Protein AF-A0A5J4P836-F1 (afdb_monomer_lite)

Foldseek 3Di:
DPFDWDADPVVRDIGGHDDDDDDDDCDDPNVVVVVVCVVPDPDAAADADAFLVRLLVVVVVVHQEHPEHECVVLQQDDVSLLLLLQLLLDPDLVSNLVSLVVNLVSLLVRLVSNCVSNPPGDYDYAAWFFQSLVSQDPDLVSLVVSCVSNVHDSVSSVVSSVVSDDPDRVPDCGGVNVCVVNVSRVVSNVCSNVVD

Sequence (196 aa):
EGDFISLNGTTGEVYAGKVETKAPELSGDFAELMGLADKYTKLTVRTNADTPHDAEVARRFGAVGIGLCRTEHMFFEGEKIKAMREMILAQDVEGRCKALAKILPYQQADFKGIYRAMDGFPVTVRLLDPPLHEFVPHDEKGQQEMAEAMGVSLQYIQQRVNALHEQNPMLGHRGSRLGNTYPEITAMQTRAILGA

pLDDT: mean 92.0, std 5.46, range [65.81, 98.44]

Secondary structure (DSSP, 8-state):
----EEEETTTTEEEES-PPP------THHHHHHHHHHHH-SS---EE--SHHHHHHHHHTT--SEEEEESSGGGSSHHHHHHHHHHHH-SSHHHHHHHHHHHHHHHHHHHHHHHHHTTTS-EEEEPP-S-GGGGS--SHHHHHHHHHHHTS-HHHHHHHHHHH--S-GGGSS-HHHHHHH-HHHHHHHHHHHHT-

InterPro domains:
  IPR000121 PEP-utilising enzyme, C-terminal [PF02896] (27-195)
  IPR010121 Pyruvate, phosphate dikinase [PTHR22931] (1-196)
  IPR015813 Pyruvate/Phosphoenolpyruvate kinase-like domain superfamily [SSF51621] (21-196)
  IPR040442 Pyruvate kinase-like domain superfamily [G3DSA:3.20.20.60] (41-196)

Radius of gyration: 21.19 Å; chains: 1; bounding box: 46×45×55 Å

Organism: NCBI:txid433724

Structure (mmCIF, N/CA/C/O backbone):
data_AF-A0A5J4P836-F1
#
_entry.id   AF-A0A5J4P836-F1
#
loop_
_atom_site.group_PDB
_atom_site.id
_atom_site.type_symbol
_atom_site.label_atom_id
_atom_site.label_alt_id
_atom_site.label_comp_id
_atom_site.label_asym_id
_atom_site.label_entity_id
_atom_site.label_seq_id
_atom_site.pdbx_PDB_ins_code
_atom_site.Cartn_x
_atom_site.Cartn_y
_atom_site.Cartn_z
_atom_site.occupancy
_atom_site.B_iso_or_equiv
_atom_site.auth_seq_id
_atom_site.auth_comp_id
_atom_site.auth_asym_id
_atom_site.auth_atom_id
_atom_site.pdbx_PDB_model_num
ATOM 1 N N . GLU A 1 1 ? 10.448 32.268 4.551 1.00 65.81 1 GLU A N 1
ATOM 2 C CA . GLU A 1 1 ? 9.757 31.034 4.123 1.00 65.81 1 GLU A CA 1
ATOM 3 C C . GLU A 1 1 ? 9.179 31.313 2.741 1.00 65.81 1 GLU A C 1
ATOM 5 O O . GLU A 1 1 ? 8.539 32.347 2.593 1.00 65.81 1 GLU A O 1
ATOM 10 N N . GLY A 1 2 ? 9.507 30.505 1.726 1.00 85.00 2 GLY A N 1
ATOM 11 C CA . GLY A 1 2 ? 9.086 30.740 0.332 1.00 85.00 2 GLY A CA 1
ATOM 12 C C . GLY A 1 2 ? 10.212 30.960 -0.689 1.00 85.00 2 GLY A C 1
ATOM 13 O O . GLY A 1 2 ? 9.935 30.954 -1.886 1.00 85.00 2 GLY A O 1
ATOM 14 N N . ASP A 1 3 ? 11.469 31.099 -0.254 1.00 90.00 3 ASP A N 1
ATOM 15 C CA . ASP A 1 3 ? 12.615 31.187 -1.168 1.00 90.00 3 ASP A CA 1
ATOM 16 C C . ASP A 1 3 ? 12.978 29.808 -1.733 1.00 90.00 3 ASP A C 1
ATOM 18 O O . ASP A 1 3 ? 13.002 28.808 -1.011 1.00 90.00 3 ASP A O 1
ATOM 22 N N . PHE A 1 4 ? 13.290 29.752 -3.030 1.00 91.25 4 PHE A N 1
ATOM 23 C CA . PHE A 1 4 ? 13.748 28.519 -3.667 1.00 91.25 4 PHE A CA 1
ATOM 24 C C . PHE A 1 4 ? 15.166 28.164 -3.212 1.00 91.25 4 PHE A C 1
ATOM 26 O O . PHE A 1 4 ? 16.071 28.998 -3.242 1.00 91.25 4 PHE A O 1
ATOM 33 N N . ILE A 1 5 ? 15.362 26.893 -2.882 1.00 94.69 5 ILE A N 1
ATOM 34 C CA . ILE A 1 5 ? 16.671 26.258 -2.737 1.00 94.69 5 ILE A CA 1
ATOM 35 C C . ILE A 1 5 ? 16.688 24.996 -3.595 1.00 94.69 5 ILE A C 1
ATOM 37 O O . ILE A 1 5 ? 15.646 24.374 -3.812 1.00 94.69 5 ILE A O 1
ATOM 41 N N . SER A 1 6 ? 17.863 24.612 -4.080 1.00 94.44 6 SER A N 1
ATOM 42 C CA . SER A 1 6 ? 18.052 23.381 -4.850 1.00 94.44 6 SER A CA 1
ATOM 43 C C . SER A 1 6 ? 19.061 22.481 -4.150 1.00 94.44 6 SER A C 1
ATOM 45 O O . SER A 1 6 ? 20.036 22.959 -3.574 1.00 94.44 6 SER A O 1
ATOM 47 N N . LEU A 1 7 ? 18.823 21.173 -4.183 1.00 93.69 7 LEU A N 1
ATOM 48 C CA . LEU A 1 7 ? 19.631 20.178 -3.480 1.00 93.69 7 LEU A CA 1
ATOM 49 C C . LEU A 1 7 ? 20.180 19.164 -4.479 1.00 93.69 7 LEU A C 1
ATOM 51 O O . LEU A 1 7 ? 19.423 18.619 -5.284 1.00 93.69 7 LEU A O 1
ATOM 55 N N . ASN A 1 8 ? 21.478 18.876 -4.398 1.00 91.31 8 ASN A N 1
ATOM 56 C CA . ASN A 1 8 ? 22.083 17.765 -5.124 1.00 91.31 8 ASN A CA 1
ATOM 57 C C . ASN A 1 8 ? 22.231 16.561 -4.186 1.00 91.31 8 ASN A C 1
ATOM 59 O O . ASN A 1 8 ? 23.127 16.519 -3.347 1.00 91.31 8 ASN A O 1
ATOM 63 N N . GLY A 1 9 ? 21.357 15.564 -4.342 1.00 92.06 9 GLY A N 1
ATOM 64 C CA . GLY A 1 9 ? 21.352 14.359 -3.505 1.00 92.06 9 GLY A CA 1
ATOM 65 C C . GLY A 1 9 ? 22.570 13.441 -3.679 1.00 92.06 9 GLY A C 1
ATOM 66 O O . GLY A 1 9 ? 22.795 12.585 -2.830 1.00 92.06 9 GLY A O 1
ATOM 67 N N . THR A 1 10 ? 23.363 13.616 -4.740 1.00 90.81 10 THR A N 1
ATOM 68 C CA . THR A 1 10 ? 24.575 12.819 -4.991 1.00 90.81 10 THR A CA 1
ATOM 69 C C . THR A 1 10 ? 25.790 13.396 -4.269 1.00 90.81 10 THR A C 1
ATOM 71 O O . THR A 1 10 ? 26.594 12.643 -3.726 1.00 90.81 10 THR A O 1
ATOM 74 N N . THR A 1 11 ? 25.939 14.725 -4.266 1.00 94.06 11 THR A N 1
ATOM 75 C CA . THR A 1 11 ? 27.093 15.417 -3.658 1.00 94.06 11 THR A CA 1
ATOM 76 C C . THR A 1 11 ? 26.803 15.959 -2.260 1.00 94.06 11 THR A C 1
ATOM 78 O O . THR A 1 11 ? 27.735 16.234 -1.509 1.00 94.06 11 THR A O 1
ATOM 81 N N . GLY A 1 12 ? 25.527 16.102 -1.890 1.00 92.62 12 GLY A N 1
ATOM 82 C CA . GLY A 1 12 ? 25.097 16.720 -0.634 1.00 92.62 12 GLY A CA 1
ATOM 83 C C . GLY A 1 12 ? 25.143 18.252 -0.648 1.00 92.62 12 GLY A C 1
ATOM 84 O O . GLY A 1 12 ? 25.019 18.877 0.402 1.00 92.62 12 GLY A O 1
ATOM 85 N N . GLU A 1 13 ? 25.336 18.870 -1.813 1.00 94.88 13 GLU A N 1
ATOM 86 C CA . GLU A 1 13 ? 25.441 20.324 -1.946 1.00 94.88 13 GLU A CA 1
ATOM 87 C C . GLU A 1 13 ? 24.073 21.017 -1.939 1.00 94.88 13 GLU A C 1
ATOM 89 O O . GLU A 1 13 ? 23.077 20.504 -2.464 1.00 94.88 13 GLU A O 1
ATOM 94 N N . VAL A 1 14 ? 24.060 22.233 -1.388 1.00 94.75 14 VAL A N 1
ATOM 95 C CA . VAL A 1 14 ? 22.888 23.109 -1.308 1.00 94.75 14 VAL A CA 1
ATOM 96 C C . VAL A 1 14 ? 23.143 24.358 -2.141 1.00 94.75 14 VAL A C 1
ATOM 98 O O . VAL A 1 14 ? 24.105 25.089 -1.911 1.00 94.75 14 VAL A O 1
ATOM 101 N N . TYR A 1 15 ? 22.257 24.612 -3.094 1.00 93.19 15 TYR A N 1
ATOM 102 C CA . TYR A 1 15 ? 22.323 25.734 -4.017 1.00 93.19 15 TYR A CA 1
ATOM 103 C C . TYR A 1 15 ? 21.220 26.738 -3.688 1.00 93.19 15 TYR A C 1
ATOM 105 O O . TYR A 1 15 ? 20.079 26.363 -3.403 1.00 93.19 15 TYR A O 1
ATOM 113 N N . ALA A 1 16 ? 21.549 28.026 -3.759 1.00 93.31 16 ALA A N 1
ATOM 114 C CA . ALA A 1 16 ? 20.555 29.085 -3.659 1.00 93.31 16 ALA A CA 1
ATOM 115 C C . ALA A 1 16 ? 19.738 29.178 -4.960 1.00 93.31 16 ALA A C 1
ATOM 117 O O . ALA A 1 16 ? 20.298 29.128 -6.055 1.00 93.31 16 ALA A O 1
ATOM 118 N N . GLY A 1 17 ? 18.422 29.359 -4.843 1.00 92.38 17 GLY A N 1
ATOM 119 C CA . GLY A 1 17 ? 17.522 29.516 -5.982 1.00 92.38 17 GLY A CA 1
ATOM 120 C C . GLY A 1 17 ? 17.049 28.199 -6.604 1.00 92.38 17 GLY A C 1
ATOM 121 O O . GLY A 1 17 ? 17.280 27.102 -6.090 1.00 92.38 17 GLY A O 1
ATOM 122 N N . LYS A 1 18 ? 16.333 28.328 -7.727 1.00 92.06 18 LYS A N 1
ATOM 123 C CA . LYS A 1 18 ? 15.762 27.216 -8.495 1.00 92.06 18 LYS A CA 1
ATOM 124 C C . LYS A 1 18 ? 16.693 26.854 -9.652 1.00 92.06 18 LYS A C 1
ATOM 126 O O . LYS A 1 18 ? 16.750 27.575 -10.642 1.00 92.06 18 LYS A O 1
ATOM 131 N N . VAL A 1 19 ? 17.406 25.743 -9.520 1.00 91.38 19 VAL A N 1
ATOM 132 C CA . VAL A 1 19 ? 18.227 25.170 -10.591 1.00 91.38 19 VAL A CA 1
ATOM 133 C C . VAL A 1 19 ? 17.316 24.409 -11.558 1.00 91.38 19 VAL A C 1
ATOM 135 O O . VAL A 1 19 ? 16.412 23.690 -11.127 1.00 91.38 19 VAL A O 1
ATOM 138 N N . GLU A 1 20 ? 17.522 24.577 -12.865 1.00 89.88 20 GLU A N 1
ATOM 139 C CA . GLU A 1 20 ? 16.757 23.845 -13.880 1.00 89.88 20 GLU A CA 1
ATOM 140 C C . GLU A 1 20 ? 17.127 22.358 -13.888 1.00 89.88 20 GLU A C 1
ATOM 142 O O . GLU A 1 20 ? 18.301 21.987 -13.886 1.00 89.88 20 GLU A O 1
ATOM 147 N N . THR A 1 21 ? 16.111 21.496 -13.917 1.00 86.25 21 THR A N 1
ATOM 148 C CA . THR A 1 21 ? 16.283 20.047 -14.021 1.00 86.25 21 THR A CA 1
ATOM 149 C C . THR A 1 21 ? 15.993 19.584 -15.443 1.00 86.25 21 THR A C 1
ATOM 151 O O . THR A 1 21 ? 15.143 20.141 -16.138 1.00 86.25 21 THR A O 1
ATOM 154 N N . LYS A 1 22 ? 16.698 18.540 -15.888 1.00 82.62 22 LYS A N 1
ATOM 155 C CA . LYS A 1 22 ? 16.454 17.897 -17.182 1.00 82.62 22 LYS A CA 1
ATOM 156 C C . LYS A 1 22 ? 15.826 16.527 -16.958 1.00 82.62 22 LYS A C 1
ATOM 158 O O . LYS A 1 22 ? 16.309 15.756 -16.130 1.00 82.62 22 LYS A O 1
ATOM 163 N N . ALA A 1 23 ? 14.771 16.217 -17.708 1.00 74.75 23 ALA A N 1
ATOM 164 C CA . ALA A 1 23 ? 14.241 14.862 -17.738 1.00 74.75 23 ALA A CA 1
ATOM 165 C C . ALA A 1 23 ? 15.278 13.920 -18.383 1.00 74.75 23 ALA A C 1
ATOM 167 O O . ALA A 1 23 ? 15.845 14.268 -19.422 1.00 74.75 23 ALA A O 1
ATOM 168 N N . PRO A 1 24 ? 15.553 12.747 -17.791 1.00 70.94 24 PRO A N 1
ATOM 169 C CA . PRO A 1 24 ? 16.417 11.761 -18.422 1.00 70.94 24 PRO A CA 1
ATOM 170 C C . PRO A 1 24 ? 15.763 11.244 -19.712 1.00 70.94 24 PRO A C 1
ATOM 172 O O . PRO A 1 24 ? 14.599 10.847 -19.712 1.00 70.94 24 PRO A O 1
ATOM 175 N N . GLU A 1 25 ? 16.519 11.253 -20.809 1.00 72.12 25 GLU A N 1
ATOM 176 C CA . GLU A 1 25 ? 16.095 10.736 -22.112 1.00 72.12 25 GLU A CA 1
ATOM 177 C C . GLU A 1 25 ? 16.804 9.407 -22.395 1.00 72.12 25 GLU A C 1
ATOM 179 O O . GLU A 1 25 ? 18.023 9.301 -22.265 1.00 72.12 25 GLU A O 1
ATOM 184 N N . LEU A 1 26 ? 16.039 8.392 -22.797 1.00 68.12 26 LEU A N 1
ATOM 185 C CA . LEU A 1 26 ? 16.554 7.094 -23.239 1.00 68.12 26 LEU A CA 1
ATOM 186 C C . LEU A 1 26 ? 16.872 7.163 -24.737 1.00 68.12 26 LEU A C 1
ATOM 188 O O . LEU A 1 26 ? 16.105 6.667 -25.559 1.00 68.12 26 LEU A O 1
ATOM 192 N N . SER A 1 27 ? 17.952 7.847 -25.110 1.00 78.25 27 SER A N 1
ATOM 193 C CA . SER A 1 27 ? 18.300 8.070 -26.518 1.00 78.25 27 SER A CA 1
ATOM 194 C C . SER A 1 27 ? 19.779 7.810 -26.820 1.00 78.25 27 SER A C 1
ATOM 196 O O . SER A 1 27 ? 20.623 7.765 -25.922 1.00 78.25 27 SER A O 1
ATOM 198 N N . GLY A 1 28 ? 20.075 7.590 -28.106 1.00 86.19 28 GLY A N 1
ATOM 199 C CA . GLY A 1 28 ? 21.426 7.341 -28.618 1.00 86.19 28 GLY A CA 1
ATOM 200 C C . GLY A 1 28 ? 22.068 6.075 -28.045 1.00 86.19 28 GLY A C 1
ATOM 201 O O . GLY A 1 28 ? 21.398 5.058 -27.856 1.00 86.19 28 GLY A O 1
ATOM 202 N N . ASP A 1 29 ? 23.358 6.172 -27.726 1.00 89.69 29 ASP A N 1
ATOM 203 C CA . 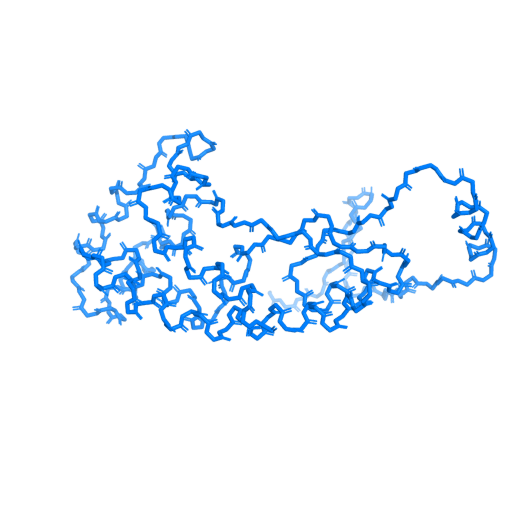ASP A 1 29 ? 24.203 5.079 -27.226 1.00 89.69 29 ASP A CA 1
ATOM 204 C C . ASP A 1 29 ? 23.610 4.355 -26.006 1.00 89.69 29 ASP A C 1
ATOM 206 O O . ASP A 1 29 ? 23.810 3.152 -25.827 1.00 89.69 29 ASP A O 1
ATOM 210 N N . PHE A 1 30 ? 22.846 5.061 -25.163 1.00 86.25 30 PHE A N 1
ATOM 211 C CA . PHE A 1 30 ? 22.217 4.454 -23.992 1.00 86.25 30 PHE A CA 1
ATOM 212 C C . PHE A 1 30 ? 21.162 3.414 -24.384 1.00 86.25 30 PHE A C 1
ATOM 214 O O . PHE A 1 30 ? 21.118 2.333 -23.801 1.00 86.25 30 PHE A O 1
ATOM 221 N N . ALA A 1 31 ? 20.331 3.712 -25.387 1.00 86.62 31 ALA A N 1
ATOM 222 C CA . ALA A 1 31 ? 19.308 2.782 -25.856 1.00 86.62 31 ALA A CA 1
ATOM 223 C C . ALA A 1 31 ? 19.936 1.541 -26.513 1.00 86.62 31 ALA A C 1
ATOM 225 O O . ALA A 1 31 ? 19.472 0.423 -26.285 1.00 86.62 31 ALA A O 1
ATOM 226 N N . GLU A 1 32 ? 21.027 1.715 -27.267 1.00 90.69 32 GLU A N 1
ATOM 227 C CA . GLU A 1 32 ? 21.779 0.596 -27.851 1.00 90.69 32 GLU A CA 1
ATOM 228 C C . GLU A 1 32 ? 22.399 -0.298 -26.770 1.00 90.69 32 GLU A C 1
ATOM 230 O O . GLU A 1 32 ? 22.299 -1.528 -26.835 1.00 90.69 32 GLU A O 1
ATOM 235 N N . LEU A 1 33 ? 22.978 0.310 -25.729 1.00 91.00 33 LEU A N 1
ATOM 236 C CA . LEU A 1 33 ? 23.517 -0.413 -24.582 1.00 91.00 33 LEU A CA 1
ATOM 237 C C . LEU A 1 33 ? 22.426 -1.180 -23.824 1.00 91.00 33 LEU A C 1
ATOM 239 O O . LEU A 1 33 ? 22.645 -2.339 -23.469 1.00 91.00 33 LEU A O 1
ATOM 243 N N . MET A 1 34 ? 21.258 -0.572 -23.593 1.00 89.88 34 MET A N 1
ATOM 244 C CA . MET A 1 34 ? 20.127 -1.258 -22.957 1.00 89.88 34 MET A CA 1
ATOM 245 C C . MET A 1 34 ? 19.641 -2.437 -23.804 1.00 89.88 34 MET A C 1
ATOM 247 O O . MET A 1 34 ? 19.422 -3.514 -23.260 1.00 89.88 34 MET A O 1
ATOM 251 N N . GLY A 1 35 ? 19.604 -2.305 -25.134 1.00 89.19 35 GLY A N 1
ATOM 252 C CA . GLY A 1 35 ? 19.289 -3.425 -26.026 1.00 89.19 35 GLY A CA 1
ATOM 253 C C . GLY A 1 35 ? 20.279 -4.594 -25.910 1.00 89.19 35 GLY A C 1
ATOM 254 O O . GLY A 1 35 ? 19.880 -5.761 -25.950 1.00 89.19 35 GLY A O 1
ATOM 255 N N . LEU A 1 36 ? 21.574 -4.312 -25.719 1.00 93.00 36 LEU A N 1
ATOM 256 C CA . LEU A 1 36 ? 22.572 -5.349 -25.429 1.00 93.00 36 LEU A CA 1
ATOM 257 C C . LEU A 1 36 ? 22.366 -5.964 -24.040 1.00 93.00 36 LEU A C 1
ATOM 259 O O . LEU A 1 36 ? 22.458 -7.186 -23.900 1.00 93.00 36 LEU A O 1
ATOM 263 N N . ALA A 1 37 ? 22.080 -5.143 -23.029 1.00 92.00 37 ALA A N 1
ATOM 264 C CA . ALA A 1 37 ? 21.808 -5.610 -21.674 1.00 92.00 37 ALA A CA 1
ATOM 265 C C . ALA A 1 37 ? 20.598 -6.558 -21.652 1.00 92.00 37 ALA A C 1
ATOM 267 O O . ALA A 1 37 ? 20.708 -7.669 -21.133 1.00 92.00 37 ALA A O 1
ATOM 268 N N . ASP A 1 38 ? 19.501 -6.184 -22.310 1.00 89.56 38 ASP A N 1
ATOM 269 C CA . ASP A 1 38 ? 18.285 -6.992 -22.426 1.00 89.56 38 ASP A CA 1
ATOM 270 C C . ASP A 1 38 ? 18.527 -8.301 -23.189 1.00 89.56 38 ASP A C 1
ATOM 272 O O . ASP A 1 38 ? 17.974 -9.342 -22.836 1.00 89.56 38 ASP A O 1
ATOM 276 N N . LYS A 1 39 ? 19.400 -8.293 -24.206 1.00 93.06 39 LYS A N 1
ATOM 277 C CA . LYS A 1 39 ? 19.735 -9.499 -24.977 1.00 93.06 39 LYS A CA 1
ATOM 278 C C . LYS A 1 39 ? 20.474 -10.556 -24.153 1.00 93.06 39 LYS A C 1
ATOM 280 O O . LYS A 1 39 ? 20.278 -11.750 -24.381 1.00 93.06 39 LYS A O 1
ATOM 285 N N . TYR A 1 40 ? 21.369 -10.137 -23.259 1.00 94.69 40 TYR A N 1
ATOM 286 C CA . TYR A 1 40 ? 22.251 -11.050 -22.521 1.00 94.69 40 TYR A CA 1
ATOM 287 C C . TYR A 1 40 ? 21.872 -11.225 -21.048 1.00 94.69 40 TYR A C 1
ATOM 289 O O . TYR A 1 40 ? 22.463 -12.073 -20.367 1.00 94.69 40 TYR A O 1
ATOM 297 N N . THR A 1 41 ? 20.910 -10.452 -20.538 1.00 92.94 41 THR A N 1
ATOM 298 C CA . THR A 1 41 ? 20.482 -10.572 -19.146 1.00 92.94 41 THR A CA 1
ATOM 299 C C . THR A 1 41 ? 19.870 -11.944 -18.868 1.00 92.94 41 THR A C 1
ATOM 301 O O . THR A 1 41 ? 19.131 -12.516 -19.668 1.00 92.94 41 THR A O 1
ATOM 304 N N . LYS A 1 42 ? 20.179 -12.477 -17.685 1.00 94.50 42 LYS A N 1
ATOM 305 C CA . LYS A 1 42 ? 19.514 -13.660 -17.118 1.00 94.50 42 LYS A CA 1
ATOM 306 C C . LYS A 1 42 ? 18.451 -13.281 -16.089 1.00 94.50 42 LYS A C 1
ATOM 308 O O . LYS A 1 42 ? 17.589 -14.097 -15.780 1.00 94.50 42 LYS A O 1
ATOM 313 N N . LEU A 1 43 ? 18.550 -12.077 -15.522 1.00 94.69 43 LEU A N 1
ATOM 314 C CA . LEU A 1 43 ? 17.645 -11.577 -14.495 1.00 94.69 43 LEU A CA 1
ATOM 315 C C . LEU A 1 43 ? 16.637 -10.623 -15.125 1.00 94.69 43 LEU A C 1
ATOM 317 O O . LEU A 1 43 ? 16.998 -9.729 -15.888 1.00 94.69 43 LEU A O 1
ATOM 321 N N . THR A 1 44 ? 15.372 -10.791 -14.758 1.00 91.94 44 THR A N 1
ATOM 322 C CA . THR A 1 44 ? 14.308 -9.854 -15.117 1.00 91.94 44 THR A CA 1
ATOM 323 C C . THR A 1 44 ? 14.329 -8.660 -14.173 1.00 91.94 44 THR A C 1
ATOM 325 O O . THR A 1 44 ? 14.322 -8.845 -12.953 1.00 91.94 44 THR A O 1
ATOM 328 N N . VAL A 1 45 ? 14.278 -7.447 -14.719 1.00 94.31 45 VAL A N 1
ATOM 329 C CA . VAL A 1 45 ? 14.183 -6.219 -13.923 1.00 94.31 45 VAL A CA 1
ATOM 330 C C . VAL A 1 45 ? 12.721 -5.793 -13.825 1.00 94.31 45 VAL A C 1
ATOM 332 O O . VAL A 1 45 ? 12.109 -5.355 -14.796 1.00 94.31 45 VAL A O 1
ATOM 335 N N . ARG A 1 46 ? 12.149 -5.936 -12.629 1.00 97.00 46 ARG A N 1
ATOM 336 C CA . ARG A 1 46 ? 10.818 -5.419 -12.288 1.00 97.00 46 ARG A CA 1
ATOM 337 C C . ARG A 1 46 ? 10.968 -4.166 -11.432 1.00 97.00 46 ARG A C 1
ATOM 339 O O . ARG A 1 46 ? 11.981 -3.995 -10.760 1.00 97.00 46 ARG A O 1
ATOM 346 N N . THR A 1 47 ? 9.953 -3.314 -11.439 1.00 97.38 47 THR A N 1
ATOM 347 C CA . THR A 1 47 ? 9.950 -2.075 -10.652 1.00 97.38 47 THR A CA 1
ATOM 348 C C . THR A 1 47 ? 9.273 -2.251 -9.293 1.00 97.38 47 THR A C 1
ATOM 350 O O . THR A 1 47 ? 8.453 -3.154 -9.113 1.00 97.38 47 THR A O 1
ATOM 353 N N . ASN A 1 48 ? 9.564 -1.346 -8.363 1.00 97.62 48 ASN A N 1
ATOM 354 C CA . ASN A 1 48 ? 8.716 -1.100 -7.202 1.00 97.62 48 ASN A CA 1
ATOM 355 C C . ASN A 1 48 ? 7.880 0.141 -7.519 1.00 97.62 48 ASN A C 1
ATOM 357 O O . ASN A 1 48 ? 8.448 1.212 -7.729 1.00 97.62 48 ASN A O 1
ATOM 361 N N . ALA A 1 49 ? 6.564 -0.014 -7.611 1.00 96.12 49 ALA A N 1
ATOM 362 C CA . ALA A 1 49 ? 5.658 1.064 -7.988 1.00 96.12 49 ALA A CA 1
ATOM 363 C C . ALA A 1 49 ? 4.305 0.864 -7.309 1.00 96.12 49 ALA A C 1
ATOM 365 O O . ALA A 1 49 ? 3.738 -0.230 -7.367 1.00 96.12 49 ALA A O 1
ATOM 366 N N . ASP A 1 50 ? 3.802 1.940 -6.706 1.00 94.81 50 ASP A N 1
ATOM 367 C CA . ASP A 1 50 ? 2.607 1.916 -5.857 1.00 94.81 50 ASP A CA 1
ATOM 368 C C . ASP A 1 50 ? 1.458 2.754 -6.450 1.00 94.81 50 ASP A C 1
ATOM 370 O O . ASP A 1 50 ? 0.319 2.656 -5.997 1.00 94.81 50 ASP A O 1
ATOM 374 N N . THR A 1 51 ? 1.740 3.558 -7.485 1.00 93.88 51 THR A N 1
ATOM 375 C CA . THR A 1 51 ? 0.761 4.400 -8.185 1.00 93.88 51 THR A CA 1
ATOM 376 C C . THR A 1 51 ? 0.711 4.080 -9.686 1.00 93.88 51 THR A C 1
ATOM 378 O O . THR A 1 51 ? 1.696 3.590 -10.254 1.00 93.88 51 THR A O 1
ATOM 381 N N . PRO A 1 52 ? -0.406 4.385 -10.379 1.00 94.88 52 PRO A N 1
ATOM 382 C CA . PRO A 1 52 ? -0.486 4.245 -11.834 1.00 94.88 52 PRO A CA 1
ATOM 383 C C . PRO A 1 52 ? 0.596 5.049 -12.566 1.00 94.88 52 PRO A C 1
ATOM 385 O O . PRO A 1 52 ? 1.185 4.558 -13.525 1.00 94.88 52 PRO A O 1
ATOM 388 N N . HIS A 1 53 ? 0.902 6.256 -12.081 1.00 94.56 53 HIS A N 1
ATOM 389 C CA . HIS A 1 53 ? 1.925 7.111 -12.676 1.00 94.56 53 HIS A CA 1
ATOM 390 C C . HIS A 1 53 ? 3.319 6.478 -12.593 1.00 94.56 53 HIS A C 1
ATOM 392 O O . HIS A 1 53 ? 4.018 6.398 -13.603 1.00 94.56 53 HIS A O 1
ATOM 398 N N . ASP A 1 54 ? 3.703 5.967 -11.421 1.00 94.62 54 ASP A N 1
ATOM 399 C CA . ASP A 1 54 ? 5.006 5.318 -11.235 1.00 94.62 54 ASP A CA 1
ATOM 400 C C . ASP A 1 54 ? 5.127 4.056 -12.091 1.00 94.62 54 ASP A C 1
ATOM 402 O O . ASP A 1 54 ? 6.185 3.780 -12.661 1.00 94.62 54 ASP A O 1
ATOM 406 N N . ALA A 1 55 ? 4.029 3.310 -12.238 1.00 96.12 55 ALA A N 1
ATOM 407 C CA . ALA A 1 55 ? 3.965 2.158 -13.125 1.00 96.12 55 ALA A CA 1
ATOM 408 C C . ALA A 1 55 ? 4.182 2.566 -14.598 1.00 96.12 55 ALA A C 1
ATOM 410 O O . ALA A 1 55 ? 5.002 1.963 -15.291 1.00 96.12 55 ALA A O 1
ATOM 411 N N . GLU A 1 56 ? 3.519 3.621 -15.078 1.00 95.31 56 GLU A N 1
ATOM 412 C CA . GLU A 1 56 ? 3.704 4.141 -16.442 1.00 95.31 56 GLU A CA 1
ATOM 413 C C . GLU A 1 56 ? 5.127 4.650 -16.691 1.00 95.31 56 GLU A C 1
ATOM 415 O O . GLU A 1 56 ? 5.707 4.410 -17.753 1.00 95.31 56 GLU A O 1
ATOM 420 N N . VAL A 1 57 ? 5.702 5.371 -15.725 1.00 93.38 57 VAL A N 1
ATOM 421 C CA . VAL A 1 57 ? 7.098 5.819 -15.779 1.00 93.38 57 VAL A CA 1
ATOM 422 C C . VAL A 1 57 ? 8.011 4.603 -15.880 1.00 93.38 57 VAL A C 1
ATOM 424 O O . VAL A 1 57 ? 8.764 4.491 -16.843 1.00 93.38 57 VAL A O 1
ATOM 427 N N . ALA A 1 58 ? 7.902 3.647 -14.961 1.00 93.62 58 ALA A N 1
ATOM 428 C CA . ALA A 1 58 ? 8.763 2.473 -14.940 1.00 93.62 58 ALA A CA 1
ATOM 429 C C . ALA A 1 58 ? 8.658 1.621 -16.214 1.00 93.62 58 ALA A C 1
ATOM 431 O O . ALA A 1 58 ? 9.674 1.137 -16.714 1.00 93.62 58 ALA A O 1
ATOM 432 N N . ARG A 1 59 ? 7.454 1.480 -16.784 1.00 92.62 59 ARG A N 1
ATOM 433 C CA . ARG A 1 59 ? 7.256 0.787 -18.063 1.00 92.62 59 ARG A CA 1
ATOM 434 C C . ARG A 1 59 ? 8.006 1.482 -19.200 1.00 92.62 59 ARG A C 1
ATOM 436 O O . ARG A 1 59 ? 8.623 0.804 -20.015 1.00 92.62 59 ARG A O 1
ATOM 443 N N . ARG A 1 60 ? 8.002 2.822 -19.243 1.00 89.75 60 ARG A N 1
ATOM 444 C CA . ARG A 1 60 ? 8.776 3.598 -20.234 1.00 89.75 60 ARG A CA 1
ATOM 445 C C . ARG A 1 60 ? 10.285 3.382 -20.107 1.00 89.75 60 ARG A C 1
ATOM 447 O O . ARG A 1 60 ? 10.978 3.465 -21.112 1.00 89.75 60 ARG A O 1
ATOM 454 N N . PHE A 1 61 ? 10.770 3.059 -18.908 1.00 87.56 61 PHE A N 1
ATOM 455 C CA . PHE A 1 61 ? 12.165 2.691 -18.644 1.00 87.56 61 PHE A CA 1
ATOM 456 C C . PHE A 1 61 ? 12.481 1.199 -18.857 1.00 87.56 61 PHE A C 1
ATOM 458 O O . PHE A 1 61 ? 13.592 0.773 -18.558 1.00 87.56 61 PHE A O 1
ATOM 465 N N . GLY A 1 62 ? 11.542 0.405 -19.386 1.00 90.06 62 GLY A N 1
ATOM 466 C CA . GLY A 1 62 ? 11.771 -1.002 -19.731 1.00 90.06 62 GLY A CA 1
ATOM 467 C C . GLY A 1 62 ? 11.497 -2.002 -18.604 1.00 90.06 62 GLY A C 1
ATOM 468 O O . GLY A 1 62 ? 11.827 -3.177 -18.740 1.00 90.06 62 GLY A O 1
ATOM 469 N N . ALA A 1 63 ? 10.878 -1.581 -17.494 1.00 94.12 63 ALA A N 1
ATOM 470 C CA . ALA A 1 63 ? 10.519 -2.509 -16.424 1.00 94.12 63 ALA A CA 1
ATOM 471 C C . ALA A 1 63 ? 9.530 -3.576 -16.922 1.00 94.12 63 ALA A C 1
ATOM 473 O O . ALA A 1 63 ? 8.447 -3.258 -17.419 1.00 94.12 63 ALA A O 1
ATOM 474 N N . VAL A 1 64 ? 9.859 -4.852 -16.709 1.00 95.00 64 VAL A N 1
ATOM 475 C CA . VAL A 1 64 ? 9.046 -5.996 -17.162 1.00 95.00 64 VAL A CA 1
ATOM 476 C C . VAL A 1 64 ? 8.018 -6.436 -16.111 1.00 95.00 64 VAL A C 1
ATOM 478 O O . VAL A 1 64 ? 7.844 -7.619 -15.816 1.00 95.00 64 VAL A O 1
ATOM 481 N N . GLY A 1 65 ? 7.339 -5.458 -15.510 1.00 97.31 65 GLY A N 1
ATOM 482 C CA . GLY A 1 65 ? 6.325 -5.640 -14.469 1.00 97.31 65 GLY A CA 1
ATOM 483 C C . GLY A 1 65 ? 6.706 -5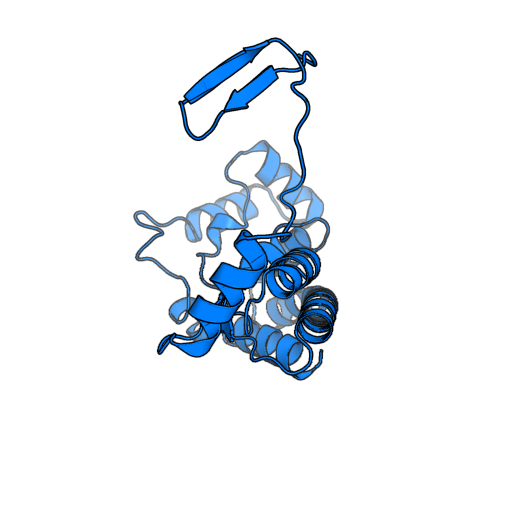.026 -13.122 1.00 97.31 65 GLY A C 1
ATOM 484 O O . GLY A 1 65 ? 7.767 -4.423 -12.964 1.00 97.31 65 GLY A O 1
ATOM 485 N N . ILE A 1 66 ? 5.838 -5.208 -12.124 1.00 98.44 66 ILE A N 1
ATOM 486 C CA . ILE A 1 66 ? 6.004 -4.662 -10.765 1.00 98.44 66 ILE A CA 1
ATOM 487 C C . ILE A 1 66 ? 6.356 -5.782 -9.795 1.00 98.44 66 ILE A C 1
ATOM 489 O O . ILE A 1 66 ? 5.524 -6.647 -9.544 1.00 98.44 66 ILE A O 1
ATOM 493 N N . GLY A 1 67 ? 7.563 -5.772 -9.236 1.00 97.81 67 GLY A N 1
ATOM 494 C CA . GLY A 1 67 ? 8.034 -6.755 -8.259 1.00 97.81 67 GLY A CA 1
ATOM 495 C C . GLY A 1 67 ? 7.455 -6.541 -6.864 1.00 97.81 67 GLY A C 1
ATOM 496 O O . GLY A 1 67 ? 7.308 -7.505 -6.114 1.00 97.81 67 GLY A O 1
ATOM 497 N N . LEU A 1 68 ? 7.094 -5.299 -6.540 1.00 98.12 68 LEU A N 1
ATOM 498 C CA . LEU A 1 68 ? 6.482 -4.928 -5.273 1.00 98.12 68 LEU A CA 1
ATOM 499 C C . LEU A 1 68 ? 5.602 -3.685 -5.454 1.00 98.12 68 LEU A C 1
ATOM 501 O O . LEU A 1 68 ? 6.114 -2.596 -5.693 1.00 98.12 68 LEU A O 1
ATOM 505 N N . CYS A 1 69 ? 4.293 -3.869 -5.309 1.00 97.25 69 CYS A N 1
ATOM 506 C CA . CYS A 1 69 ? 3.311 -2.807 -5.113 1.00 97.25 69 CYS A CA 1
ATOM 507 C C . CYS A 1 69 ? 2.905 -2.811 -3.638 1.00 97.25 69 CYS A C 1
ATOM 509 O O . CYS A 1 69 ? 2.339 -3.794 -3.146 1.00 97.25 69 CYS A O 1
ATOM 511 N N . ARG A 1 70 ? 3.221 -1.733 -2.929 1.00 96.75 70 ARG A N 1
ATOM 512 C CA . ARG A 1 70 ? 2.923 -1.517 -1.513 1.00 96.75 70 ARG A CA 1
ATOM 513 C C . ARG A 1 70 ? 1.547 -0.889 -1.381 1.00 96.75 70 ARG A C 1
ATOM 515 O O . ARG A 1 70 ? 1.306 0.221 -1.845 1.00 96.75 70 ARG A O 1
ATOM 522 N N . THR A 1 71 ? 0.625 -1.608 -0.755 1.00 94.56 71 THR A N 1
ATOM 523 C CA . THR A 1 71 ? -0.762 -1.142 -0.635 1.00 94.56 71 THR A CA 1
ATOM 524 C C . THR A 1 71 ? -0.947 -0.010 0.362 1.00 94.56 71 THR A C 1
ATOM 526 O O . THR A 1 71 ? -2.008 0.597 0.427 1.00 94.56 71 THR A O 1
ATOM 529 N N . GLU A 1 72 ? 0.072 0.291 1.154 1.00 90.25 72 GLU A N 1
ATOM 530 C CA . GLU A 1 72 ? -0.092 1.096 2.359 1.00 90.25 72 GLU A CA 1
ATOM 531 C C . GLU A 1 72 ? -0.006 2.580 2.049 1.00 90.25 72 GLU A C 1
ATOM 533 O O . GLU A 1 72 ? -0.763 3.379 2.597 1.00 90.25 72 GLU A O 1
ATOM 538 N N . HIS A 1 73 ? 0.804 2.912 1.044 1.00 84.38 73 HIS A N 1
ATOM 539 C CA . HIS A 1 73 ? 0.822 4.221 0.401 1.00 84.38 73 HIS A CA 1
ATOM 540 C C . HIS A 1 73 ? -0.538 4.579 -0.213 1.00 84.38 73 HIS A C 1
ATOM 542 O O . HIS A 1 73 ? -0.893 5.750 -0.279 1.00 84.38 73 HIS A O 1
ATOM 548 N N . MET A 1 74 ? -1.357 3.579 -0.555 1.00 86.25 74 MET A N 1
ATOM 549 C CA . MET A 1 74 ? -2.700 3.796 -1.090 1.00 86.25 74 MET A CA 1
ATOM 550 C C . MET A 1 74 ? -3.705 4.242 -0.014 1.00 86.25 74 MET A C 1
ATOM 552 O O . MET A 1 74 ? -4.813 4.623 -0.372 1.00 86.25 74 MET A O 1
ATOM 556 N N . PHE A 1 75 ? -3.373 4.203 1.287 1.00 84.44 75 PHE A N 1
ATOM 557 C CA . PHE A 1 75 ? -4.295 4.579 2.374 1.00 84.44 75 PHE A CA 1
ATOM 558 C C . PHE A 1 75 ? -4.016 5.946 3.011 1.00 84.44 75 PHE A C 1
ATOM 560 O O . PHE A 1 75 ? -4.882 6.454 3.721 1.00 84.44 75 PHE A O 1
ATOM 567 N N . PHE A 1 76 ? -2.843 6.546 2.788 1.00 77.62 76 PHE A N 1
ATOM 568 C CA . PHE A 1 76 ? -2.438 7.775 3.490 1.00 77.62 76 PHE A CA 1
ATOM 569 C C . PHE A 1 76 ? -3.083 9.061 2.949 1.00 77.62 76 PHE A C 1
ATOM 571 O O . PHE A 1 76 ? -3.002 10.105 3.593 1.00 77.62 76 PHE A O 1
ATOM 578 N N . GLU A 1 77 ? -3.761 9.008 1.803 1.00 78.06 77 GLU A N 1
ATOM 579 C CA . GLU A 1 77 ? -4.262 10.206 1.124 1.00 78.06 77 GLU A CA 1
ATOM 580 C C . GLU A 1 77 ? -5.737 10.527 1.425 1.00 78.06 77 GLU A C 1
ATOM 582 O O . GLU A 1 77 ? -6.629 9.682 1.303 1.00 78.06 77 GLU A O 1
ATOM 587 N N . GLY A 1 78 ? -6.007 11.799 1.742 1.00 78.06 78 GLY A N 1
ATOM 588 C CA . GLY A 1 78 ? -7.337 12.418 1.671 1.00 78.06 78 GLY A CA 1
ATOM 589 C C . GLY A 1 78 ? -8.431 11.723 2.487 1.00 78.06 78 GLY A C 1
ATOM 590 O O . GLY A 1 78 ? -8.384 11.671 3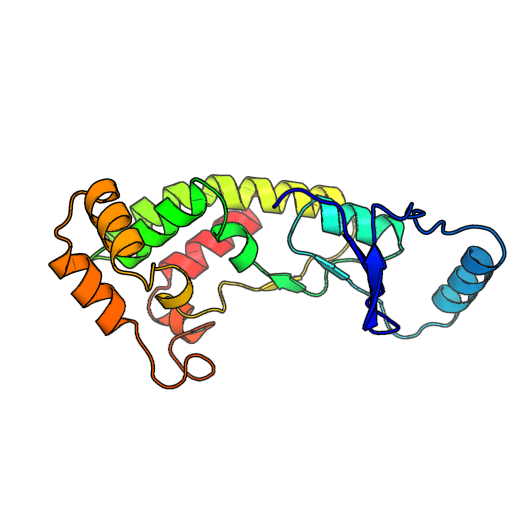.710 1.00 78.06 78 GLY A O 1
ATOM 591 N N . GLU A 1 79 ? -9.467 11.221 1.817 1.00 78.81 79 GLU A N 1
ATOM 592 C CA . GLU A 1 79 ? -10.589 10.528 2.470 1.00 78.81 79 GLU A CA 1
ATOM 593 C C . GLU A 1 79 ? -10.250 9.075 2.856 1.00 78.81 79 GLU A C 1
ATOM 595 O O . GLU A 1 79 ? -10.903 8.491 3.725 1.00 78.81 79 GLU A O 1
ATOM 600 N N . LYS A 1 80 ? -9.198 8.486 2.267 1.00 85.75 80 LYS A N 1
ATOM 601 C CA . LYS A 1 80 ? -8.809 7.088 2.516 1.00 85.75 80 LYS A CA 1
ATOM 602 C C . LYS A 1 80 ? -8.280 6.912 3.944 1.00 85.75 80 LYS A C 1
ATOM 604 O O . LYS A 1 80 ? -8.657 5.952 4.620 1.00 85.75 80 LYS A O 1
ATOM 609 N N . ILE A 1 81 ? -7.511 7.885 4.446 1.00 87.56 81 ILE A N 1
ATOM 610 C CA . ILE A 1 81 ? -6.989 7.853 5.822 1.00 87.56 81 ILE A CA 1
ATOM 611 C C . ILE A 1 81 ? -8.113 7.956 6.858 1.00 87.56 81 ILE A C 1
ATOM 613 O O . ILE A 1 81 ? -8.037 7.327 7.911 1.00 87.56 81 ILE A O 1
ATOM 617 N N . LYS A 1 82 ? -9.197 8.688 6.559 1.00 87.50 82 LYS A N 1
ATOM 618 C CA . LYS A 1 82 ? -10.363 8.782 7.451 1.00 87.50 82 LYS A CA 1
ATOM 619 C C . LYS A 1 82 ? -11.070 7.436 7.577 1.00 87.50 82 LYS A C 1
ATOM 621 O O . LYS A 1 82 ? -11.303 6.981 8.690 1.00 87.50 82 LYS A O 1
ATOM 626 N N . ALA A 1 83 ? -11.335 6.762 6.459 1.00 90.12 83 ALA A N 1
ATOM 627 C CA . ALA A 1 83 ? -11.936 5.429 6.477 1.00 90.12 83 ALA A CA 1
ATOM 628 C C . ALA A 1 83 ? -11.022 4.382 7.150 1.00 90.12 83 ALA A C 1
ATOM 630 O O . ALA A 1 83 ? -11.505 3.502 7.861 1.00 90.12 83 ALA A O 1
ATOM 631 N N . MET A 1 84 ? -9.697 4.500 6.998 1.00 91.19 84 MET A N 1
ATOM 632 C CA . MET A 1 84 ? -8.742 3.661 7.734 1.00 91.19 84 MET A CA 1
ATOM 633 C C . MET A 1 84 ? -8.823 3.906 9.249 1.00 91.19 84 MET A C 1
ATOM 635 O O . MET A 1 84 ? -8.878 2.963 10.035 1.00 91.19 84 MET A O 1
ATOM 639 N N . ARG A 1 85 ? -8.897 5.171 9.671 1.00 91.31 85 ARG A N 1
ATOM 640 C CA . ARG A 1 85 ? -9.067 5.556 11.080 1.00 91.31 85 ARG A CA 1
ATOM 641 C C . ARG A 1 85 ? -10.387 5.056 11.669 1.00 91.31 85 ARG A C 1
ATOM 643 O O . ARG A 1 85 ? -10.384 4.539 12.782 1.00 91.31 85 ARG A O 1
ATOM 650 N N . GLU A 1 86 ? -11.487 5.130 10.919 1.00 90.94 86 GLU A N 1
ATOM 651 C CA . GLU A 1 86 ? -12.771 4.532 11.315 1.00 90.94 86 GLU A CA 1
ATOM 652 C C . GLU A 1 86 ? -12.644 3.020 11.550 1.00 90.94 86 GLU A C 1
ATOM 654 O O . GLU A 1 86 ? -13.139 2.506 12.553 1.00 90.94 86 GLU A O 1
ATOM 659 N N . MET A 1 87 ? -11.940 2.308 10.662 1.00 93.31 87 MET A N 1
ATOM 660 C CA . MET A 1 87 ? -11.689 0.872 10.809 1.00 93.31 87 MET A CA 1
ATOM 661 C C . MET A 1 87 ? -10.905 0.577 12.095 1.00 93.31 87 MET A C 1
ATOM 663 O O . MET A 1 87 ? -11.273 -0.318 12.852 1.00 93.31 87 MET A O 1
ATOM 667 N N . ILE A 1 88 ? -9.875 1.368 12.397 1.00 91.50 88 ILE A N 1
ATOM 668 C CA . ILE A 1 88 ? -9.050 1.198 13.603 1.00 91.50 88 ILE A CA 1
ATOM 669 C C . ILE A 1 88 ? -9.856 1.425 14.895 1.00 91.50 88 ILE A C 1
ATOM 671 O O . ILE A 1 88 ? -9.604 0.776 15.918 1.00 91.50 88 ILE A O 1
ATOM 675 N N . LEU A 1 89 ? -10.826 2.341 14.870 1.00 89.81 89 LEU A N 1
ATOM 676 C CA . LEU A 1 89 ? -11.675 2.658 16.022 1.00 89.81 89 LEU A CA 1
ATOM 677 C C . LEU A 1 89 ? -12.864 1.707 16.197 1.00 89.81 89 LEU A C 1
ATOM 679 O O . LEU A 1 89 ? -13.436 1.658 17.285 1.00 89.81 89 LEU A O 1
ATOM 683 N N . ALA A 1 90 ? -13.241 0.950 15.168 1.00 90.75 90 ALA A N 1
ATOM 684 C CA . ALA A 1 90 ? -14.389 0.059 15.240 1.00 90.75 90 ALA A CA 1
ATOM 685 C C . ALA A 1 90 ? -14.206 -1.044 16.302 1.00 90.75 90 ALA A C 1
ATOM 687 O O . ALA A 1 90 ? -13.179 -1.727 16.375 1.00 90.75 90 ALA A O 1
ATOM 688 N N . GLN A 1 91 ? -15.239 -1.220 17.131 1.00 87.00 91 GLN A N 1
ATOM 689 C CA . GLN A 1 91 ? -15.225 -2.141 18.274 1.00 87.00 91 GLN A CA 1
ATOM 690 C C . GLN A 1 91 ? -15.481 -3.596 17.865 1.00 87.00 91 GLN A C 1
ATOM 692 O O . GLN A 1 91 ? -15.048 -4.520 18.550 1.00 87.00 91 GLN A O 1
ATOM 697 N N . ASP A 1 92 ? -16.138 -3.806 16.727 1.00 91.44 92 ASP A N 1
ATOM 698 C CA . ASP A 1 92 ? -16.553 -5.109 16.230 1.00 91.44 92 ASP A CA 1
ATOM 699 C C . ASP A 1 92 ? -16.197 -5.303 14.747 1.00 91.44 92 ASP A C 1
ATOM 701 O O . ASP A 1 92 ? -15.727 -4.400 14.048 1.00 91.44 92 ASP A O 1
ATOM 705 N N . VAL A 1 93 ? -16.383 -6.537 14.278 1.00 94.69 93 VAL A N 1
ATOM 706 C CA . VAL A 1 93 ? -16.129 -6.919 12.881 1.00 94.69 93 VAL A CA 1
ATOM 707 C C . VAL A 1 93 ? -17.069 -6.165 11.938 1.00 94.69 93 VAL A C 1
ATOM 709 O O . VAL A 1 93 ? -16.660 -5.770 10.849 1.00 94.69 93 VAL A O 1
ATOM 712 N N . GLU A 1 94 ? -18.321 -5.928 12.342 1.00 95.56 94 GLU A N 1
ATOM 713 C CA . GLU A 1 94 ? -19.308 -5.257 11.494 1.00 95.56 94 GLU A CA 1
ATOM 714 C C . GLU A 1 94 ? -18.908 -3.803 11.200 1.00 95.56 94 GLU A C 1
ATOM 716 O O . GLU A 1 94 ? -18.927 -3.374 10.043 1.00 95.56 94 GLU A O 1
ATOM 721 N N . GLY A 1 95 ? -18.483 -3.057 12.222 1.00 93.38 95 GLY A N 1
ATOM 722 C CA . GLY A 1 95 ? -17.966 -1.701 12.087 1.00 93.38 95 GLY A CA 1
ATOM 723 C C . GLY A 1 95 ? -16.711 -1.647 11.219 1.00 93.38 95 GLY A C 1
ATOM 724 O O . GLY A 1 95 ? -16.620 -0.796 10.331 1.00 93.38 95 GLY A O 1
ATOM 725 N N . ARG A 1 96 ? -15.783 -2.601 11.390 1.00 94.50 96 ARG A N 1
ATOM 726 C CA . ARG A 1 96 ? -14.586 -2.694 10.537 1.00 94.50 96 ARG A CA 1
ATOM 727 C C . ARG A 1 96 ? -14.948 -2.949 9.082 1.00 94.50 96 ARG A C 1
ATOM 729 O O . ARG A 1 96 ? -14.458 -2.241 8.207 1.00 94.50 96 ARG A O 1
ATOM 736 N N . CYS A 1 97 ? -15.857 -3.882 8.810 1.00 95.31 97 CYS A N 1
ATOM 737 C CA . CYS A 1 97 ? -16.347 -4.157 7.460 1.00 95.31 97 CYS A CA 1
ATOM 738 C C . CYS A 1 97 ? -17.018 -2.932 6.818 1.00 95.31 97 CYS A C 1
ATOM 740 O O . CYS A 1 97 ? -16.788 -2.666 5.638 1.00 95.31 97 CYS A O 1
ATOM 742 N N . LYS A 1 98 ? -17.804 -2.156 7.578 1.00 95.06 98 LYS A N 1
ATOM 743 C CA . LYS A 1 98 ? -18.421 -0.906 7.093 1.00 95.06 98 LYS A CA 1
ATOM 744 C C . LYS A 1 98 ? -17.373 0.134 6.696 1.00 95.06 98 LYS A C 1
ATOM 746 O O . LYS A 1 98 ? -17.496 0.735 5.631 1.00 95.06 98 LYS A O 1
ATOM 751 N N . ALA A 1 99 ? -16.338 0.321 7.512 1.00 93.44 99 ALA A N 1
ATOM 752 C CA . ALA A 1 99 ? -15.240 1.234 7.203 1.00 93.44 99 ALA A CA 1
ATOM 753 C C . ALA A 1 99 ? -14.421 0.753 5.989 1.00 93.44 99 ALA A C 1
ATOM 755 O O . ALA A 1 99 ? -14.184 1.510 5.049 1.00 93.44 99 ALA A O 1
ATOM 756 N N . LEU A 1 100 ? -14.077 -0.538 5.942 1.00 94.81 100 LEU A N 1
ATOM 757 C CA . LEU A 1 100 ? -13.360 -1.165 4.824 1.00 94.81 100 LEU A CA 1
ATOM 758 C C . LEU A 1 100 ? -14.135 -1.077 3.498 1.00 94.81 100 LEU A C 1
ATOM 760 O O . LEU A 1 100 ? -13.527 -0.894 2.444 1.00 94.81 100 LEU A O 1
ATOM 764 N N . ALA A 1 101 ? -15.470 -1.138 3.529 1.00 95.12 101 ALA A N 1
ATOM 765 C CA . ALA A 1 101 ? -16.307 -0.965 2.341 1.00 95.12 101 ALA A CA 1
ATOM 766 C C . ALA A 1 101 ? -16.178 0.434 1.714 1.00 95.12 101 ALA A C 1
ATOM 768 O O . ALA A 1 101 ? -16.311 0.562 0.498 1.00 95.12 101 ALA A O 1
ATOM 769 N N . LYS A 1 102 ? -15.870 1.469 2.511 1.00 93.75 102 LYS A N 1
ATOM 770 C CA . LYS A 1 102 ? -15.576 2.820 2.001 1.00 93.75 102 LYS A CA 1
ATOM 771 C C . LYS A 1 102 ? -14.225 2.880 1.285 1.00 93.75 102 LYS A C 1
ATOM 773 O O . LYS A 1 102 ? -14.066 3.669 0.362 1.00 93.75 102 LYS A O 1
ATOM 778 N N . ILE A 1 103 ? -13.263 2.050 1.696 1.00 92.81 103 ILE A N 1
ATOM 779 C CA . ILE A 1 103 ? -11.901 2.009 1.139 1.00 92.81 103 ILE A CA 1
ATOM 780 C C . ILE A 1 103 ? -11.852 1.219 -0.173 1.00 92.81 103 ILE A C 1
ATOM 782 O O . ILE A 1 103 ? -11.148 1.609 -1.104 1.00 92.81 103 ILE A O 1
ATOM 786 N N . LEU A 1 104 ? -12.628 0.135 -0.256 1.00 94.94 104 LEU A N 1
ATOM 787 C CA . LEU A 1 104 ? -12.684 -0.769 -1.405 1.00 94.94 104 LEU A CA 1
ATOM 788 C C . LEU A 1 104 ? -12.725 -0.066 -2.782 1.00 94.94 104 LEU A C 1
ATOM 790 O O . LEU A 1 104 ? -11.868 -0.390 -3.605 1.00 94.94 104 LEU A O 1
ATOM 794 N N . PRO A 1 105 ? -13.644 0.882 -3.070 1.00 94.50 105 PRO A N 1
ATOM 795 C CA . PRO A 1 105 ? -13.727 1.499 -4.398 1.00 94.50 105 PRO A CA 1
ATOM 796 C C . PRO A 1 105 ? -12.479 2.305 -4.769 1.00 94.50 105 PRO A C 1
ATOM 798 O O . PRO A 1 105 ? -12.087 2.324 -5.934 1.00 94.50 105 PRO A O 1
ATOM 801 N N . TYR A 1 106 ? -11.828 2.942 -3.793 1.00 92.31 106 TYR A N 1
ATOM 802 C CA . TYR A 1 106 ? -10.592 3.682 -4.035 1.00 92.31 106 TYR A CA 1
ATOM 803 C C . TYR A 1 106 ? -9.453 2.742 -4.401 1.00 92.31 106 TYR A C 1
ATOM 805 O O . TYR A 1 106 ? -8.774 2.950 -5.401 1.00 92.31 106 TYR A O 1
ATOM 813 N N . GLN A 1 107 ? -9.293 1.668 -3.629 1.00 93.75 107 GLN A N 1
ATOM 814 C CA . GLN A 1 107 ? -8.226 0.710 -3.874 1.00 93.75 107 GLN A CA 1
ATOM 815 C C . GLN A 1 107 ? -8.440 -0.044 -5.201 1.00 93.75 107 GLN A C 1
ATOM 817 O O . GLN A 1 107 ? -7.481 -0.289 -5.927 1.00 93.75 107 GLN A O 1
ATOM 822 N N . GLN A 1 108 ? -9.695 -0.337 -5.570 1.00 95.62 108 GLN A N 1
ATOM 823 C CA . GLN A 1 108 ? -10.041 -0.869 -6.894 1.00 95.62 108 GLN A CA 1
ATOM 824 C C . GLN A 1 108 ? -9.654 0.090 -8.023 1.00 95.62 108 GLN A C 1
ATOM 826 O O . GLN A 1 108 ? -9.082 -0.340 -9.022 1.00 95.62 108 GLN A O 1
ATOM 831 N N . ALA A 1 109 ? -9.948 1.385 -7.879 1.00 94.31 109 ALA A N 1
ATOM 832 C CA . ALA A 1 109 ? -9.600 2.382 -8.887 1.00 94.31 109 ALA A CA 1
ATOM 833 C C . ALA A 1 109 ? -8.079 2.498 -9.075 1.00 94.31 109 ALA A C 1
ATOM 835 O O . ALA A 1 109 ? -7.598 2.520 -10.210 1.00 94.31 109 ALA A O 1
ATOM 836 N N . ASP A 1 110 ? -7.331 2.510 -7.973 1.00 93.94 110 ASP A N 1
ATOM 837 C CA . ASP A 1 110 ? -5.873 2.564 -7.998 1.00 93.94 110 ASP A CA 1
ATOM 838 C C . ASP A 1 110 ? -5.283 1.310 -8.681 1.00 93.94 110 ASP A C 1
ATOM 840 O O . ASP A 1 110 ? -4.480 1.432 -9.610 1.00 93.94 110 ASP A O 1
ATOM 844 N N . PHE A 1 111 ? -5.729 0.101 -8.303 1.00 96.94 111 PHE A N 1
ATOM 845 C CA . PHE A 1 111 ? -5.279 -1.144 -8.942 1.00 96.94 111 PHE A CA 1
ATOM 846 C C . PHE A 1 111 ? -5.643 -1.207 -10.421 1.00 96.94 111 PHE A C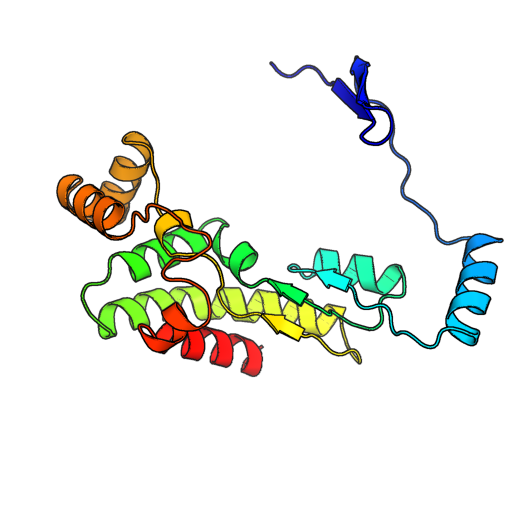 1
ATOM 848 O O . PHE A 1 111 ? -4.816 -1.616 -11.231 1.00 96.94 111 PHE A O 1
ATOM 855 N N . LYS A 1 112 ? -6.833 -0.742 -10.803 1.00 97.38 112 LYS A N 1
ATOM 856 C CA . LYS A 1 112 ? -7.247 -0.674 -12.206 1.00 97.38 112 LYS A CA 1
ATOM 857 C C . LYS A 1 112 ? -6.320 0.221 -13.026 1.00 97.38 112 LYS A C 1
ATOM 859 O O . LYS A 1 112 ? -5.983 -0.112 -14.164 1.00 97.38 112 LYS A O 1
ATOM 864 N N . GLY A 1 113 ? -5.889 1.344 -12.452 1.00 96.88 113 GLY A N 1
ATOM 865 C CA . GLY A 1 113 ? -4.877 2.211 -13.051 1.00 96.88 113 GLY A CA 1
ATOM 866 C C . GLY A 1 113 ? -3.531 1.499 -13.208 1.00 96.88 113 GLY A C 1
ATOM 867 O O . GLY A 1 113 ? -2.955 1.515 -14.293 1.00 96.88 113 GLY A O 1
ATOM 868 N N . ILE A 1 114 ? -3.071 0.809 -12.162 1.00 97.31 114 ILE A N 1
ATOM 869 C CA . ILE A 1 114 ? -1.811 0.050 -12.174 1.00 97.31 114 ILE A CA 1
ATOM 870 C C . ILE A 1 114 ? -1.846 -1.085 -13.209 1.00 97.31 114 ILE A C 1
ATOM 872 O O . ILE A 1 114 ? -0.907 -1.228 -13.990 1.00 97.31 114 ILE A O 1
ATOM 876 N N . TYR A 1 115 ? -2.923 -1.871 -13.268 1.00 97.88 115 TYR A N 1
ATOM 877 C CA . TYR A 1 115 ? -3.069 -2.965 -14.232 1.00 97.88 115 TYR A CA 1
ATOM 878 C C . TYR A 1 115 ? -3.140 -2.465 -15.668 1.00 97.88 115 TYR A C 1
ATOM 880 O O . TYR A 1 115 ? -2.529 -3.063 -16.548 1.00 97.88 115 TYR A O 1
ATOM 888 N N . ARG A 1 116 ? -3.804 -1.331 -15.912 1.00 97.62 116 ARG A N 1
ATOM 889 C CA . ARG A 1 116 ? -3.782 -0.686 -17.228 1.00 97.62 116 ARG A CA 1
ATOM 890 C C . ARG A 1 116 ? -2.368 -0.235 -17.607 1.00 97.62 116 ARG A C 1
ATOM 892 O O . ARG A 1 116 ? -1.945 -0.451 -18.741 1.00 97.62 116 ARG A O 1
ATOM 899 N N . ALA A 1 117 ? -1.637 0.375 -16.675 1.00 97.06 117 ALA A N 1
ATOM 900 C CA . ALA A 1 117 ? -0.261 0.803 -16.907 1.00 97.06 117 ALA A CA 1
ATOM 901 C C . ALA A 1 117 ? 0.665 -0.387 -17.204 1.00 97.06 117 ALA A C 1
ATOM 903 O O . ALA A 1 117 ? 1.528 -0.282 -18.072 1.00 97.06 117 ALA A O 1
ATOM 904 N N . MET A 1 118 ? 0.447 -1.526 -16.544 1.00 97.12 118 MET A N 1
ATOM 905 C CA . MET A 1 118 ? 1.248 -2.752 -16.655 1.00 97.12 118 MET A CA 1
ATOM 906 C C . MET A 1 118 ? 0.619 -3.828 -17.549 1.00 97.12 118 MET A C 1
ATOM 908 O O . MET A 1 118 ? 0.887 -5.013 -17.364 1.00 97.12 118 MET A O 1
ATOM 912 N N . ASP A 1 119 ? -0.200 -3.438 -18.527 1.00 97.12 119 ASP A N 1
ATOM 913 C CA . ASP A 1 119 ? -0.858 -4.388 -19.428 1.00 97.12 119 ASP A CA 1
ATOM 914 C C . ASP A 1 119 ? 0.149 -5.363 -20.075 1.00 97.12 119 ASP A C 1
ATOM 916 O O . ASP A 1 119 ? 1.183 -4.951 -20.615 1.00 97.12 119 ASP A O 1
ATOM 920 N N . GLY A 1 120 ? -0.142 -6.662 -19.980 1.00 96.44 120 GLY A N 1
ATOM 921 C CA . GLY A 1 120 ? 0.727 -7.752 -20.432 1.00 96.44 120 GLY A CA 1
ATOM 922 C C . GLY A 1 120 ? 1.888 -8.128 -19.497 1.00 96.44 120 GLY A C 1
ATOM 923 O O . GLY A 1 120 ? 2.616 -9.068 -19.812 1.00 96.44 120 GLY A O 1
ATOM 924 N N . PHE A 1 121 ? 2.066 -7.458 -18.351 1.00 97.25 121 PHE A N 1
ATOM 925 C CA . PHE A 1 121 ? 3.165 -7.709 -17.412 1.00 97.25 121 PHE A CA 1
ATOM 926 C C . PHE A 1 121 ? 2.683 -8.100 -16.005 1.00 97.25 121 PHE A C 1
ATOM 928 O O . PHE A 1 121 ? 1.619 -7.675 -15.554 1.00 97.25 121 PHE A O 1
ATOM 935 N N . PRO A 1 122 ? 3.470 -8.897 -15.257 1.00 97.88 122 PRO A N 1
ATOM 936 C CA . PRO A 1 122 ? 3.078 -9.338 -13.927 1.00 97.88 122 PRO A CA 1
ATOM 937 C C . PRO A 1 122 ? 3.176 -8.205 -12.897 1.00 97.88 122 PRO A C 1
ATOM 939 O O . PRO A 1 122 ? 4.212 -7.543 -12.761 1.00 97.88 122 PRO A O 1
ATOM 942 N N . VAL A 1 123 ? 2.142 -8.066 -12.069 1.00 98.38 123 VAL A N 1
ATOM 943 C CA . VAL A 1 123 ? 2.093 -7.125 -10.941 1.00 98.38 123 VAL A CA 1
ATOM 944 C C . VAL A 1 123 ? 2.015 -7.903 -9.632 1.00 98.38 123 VAL A C 1
ATOM 946 O O . VAL A 1 123 ? 1.060 -8.631 -9.383 1.00 98.38 123 VAL A O 1
ATOM 949 N N . THR A 1 124 ? 3.039 -7.769 -8.791 1.00 98.31 124 THR A N 1
ATOM 950 C CA . THR A 1 124 ? 3.094 -8.399 -7.469 1.00 98.31 124 THR A CA 1
ATOM 951 C C . THR A 1 124 ? 2.652 -7.395 -6.413 1.00 98.31 124 THR A C 1
ATOM 953 O O . THR A 1 124 ? 3.345 -6.417 -6.144 1.00 98.31 124 THR A O 1
ATOM 956 N N . VAL A 1 125 ? 1.493 -7.652 -5.810 1.00 98.12 125 VAL A N 1
ATOM 957 C CA . VAL A 1 125 ? 0.901 -6.804 -4.771 1.00 98.12 125 VAL A CA 1
ATOM 958 C C . VAL A 1 125 ? 1.229 -7.365 -3.394 1.00 98.12 125 VAL A C 1
ATOM 960 O O . VAL A 1 125 ? 0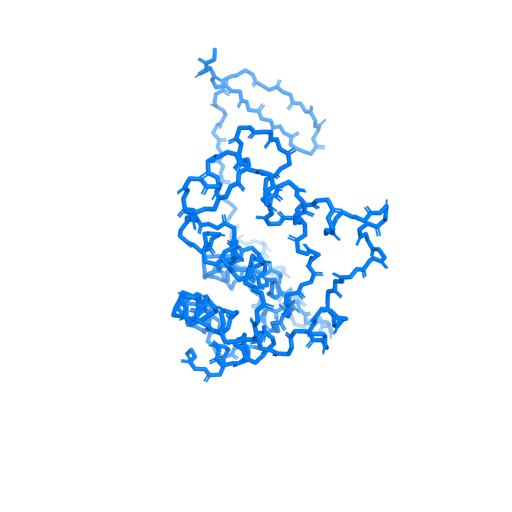.998 -8.545 -3.129 1.00 98.12 125 VAL A O 1
ATOM 963 N N . ARG A 1 126 ? 1.744 -6.514 -2.506 1.00 98.06 126 ARG A N 1
ATOM 964 C CA . ARG A 1 126 ? 1.920 -6.827 -1.090 1.00 98.06 126 ARG A CA 1
ATOM 965 C C . ARG A 1 126 ? 0.770 -6.218 -0.292 1.00 98.06 126 ARG A C 1
ATOM 967 O O . ARG A 1 126 ? 0.495 -5.022 -0.386 1.00 98.06 126 ARG A O 1
ATOM 974 N N . LEU A 1 127 ? 0.111 -7.062 0.494 1.00 97.06 127 LEU A N 1
ATOM 975 C CA . LEU A 1 127 ? -0.944 -6.654 1.422 1.00 97.06 127 LEU A CA 1
ATOM 976 C C . LEU A 1 127 ? -0.398 -5.742 2.533 1.00 97.06 127 LEU A C 1
ATOM 978 O O . LEU A 1 127 ? 0.813 -5.549 2.636 1.00 97.06 127 LEU A O 1
ATOM 982 N N . LEU A 1 128 ? -1.301 -5.200 3.351 1.00 95.56 128 LEU A N 1
ATOM 983 C CA . LEU A 1 128 ? -0.992 -4.246 4.416 1.00 95.56 128 LEU A CA 1
ATOM 984 C C . LEU A 1 128 ? 0.104 -4.773 5.371 1.00 95.56 128 LEU A C 1
ATOM 986 O O . LEU A 1 128 ? -0.085 -5.781 6.051 1.00 95.56 128 LEU A O 1
ATOM 990 N N . ASP A 1 129 ? 1.241 -4.078 5.426 1.00 95.44 129 ASP A N 1
ATOM 991 C CA . ASP A 1 129 ? 2.418 -4.413 6.233 1.00 95.44 129 ASP A CA 1
ATOM 992 C C . ASP A 1 129 ? 2.622 -3.596 7.520 1.00 95.44 129 ASP A C 1
ATOM 994 O O . ASP A 1 129 ? 3.060 -4.212 8.487 1.00 95.44 129 ASP A O 1
ATOM 998 N N . PRO A 1 130 ? 2.383 -2.272 7.596 1.00 92.75 130 PRO A N 1
ATOM 999 C CA . PRO A 1 130 ? 2.674 -1.476 8.770 1.00 92.75 130 PRO A CA 1
ATOM 1000 C C . PRO A 1 130 ? 1.660 -1.744 9.888 1.00 92.75 130 PRO A C 1
ATOM 1002 O O . PRO A 1 130 ? 0.512 -2.131 9.635 1.00 92.75 130 PRO A O 1
ATOM 1005 N N . PRO A 1 131 ? 2.079 -1.550 11.145 1.00 92.44 131 PRO A N 1
ATOM 1006 C CA . PRO A 1 131 ? 1.190 -1.616 12.291 1.00 92.44 131 PRO A CA 1
ATOM 1007 C C . PRO A 1 131 ? 0.159 -0.480 12.259 1.00 92.44 131 PRO A C 1
ATOM 1009 O O . PRO A 1 131 ? 0.397 0.608 11.737 1.00 92.44 131 PRO A O 1
ATOM 1012 N N . LEU A 1 132 ? -0.999 -0.715 12.881 1.00 91.00 132 LEU A N 1
ATOM 1013 C CA . LEU A 1 132 ? -2.118 0.236 12.847 1.00 91.00 132 LEU A CA 1
ATOM 1014 C C . LEU A 1 132 ? -1.809 1.586 13.511 1.00 91.00 132 LEU A C 1
ATOM 1016 O O . LEU A 1 132 ? -2.477 2.573 13.203 1.00 91.00 132 LEU A O 1
ATOM 1020 N N . HIS A 1 133 ? -0.812 1.654 14.401 1.00 89.12 133 HIS A N 1
ATOM 1021 C CA . HIS A 1 133 ? -0.450 2.916 15.043 1.00 89.12 133 HIS A CA 1
ATOM 1022 C C . HIS A 1 133 ? 0.138 3.946 14.068 1.00 89.12 133 HIS A C 1
ATOM 1024 O O . HIS A 1 133 ? 0.068 5.130 14.362 1.00 89.12 133 HIS A O 1
ATOM 1030 N N . GLU A 1 134 ? 0.660 3.535 12.906 1.00 88.88 134 GLU A N 1
ATOM 1031 C CA . GLU A 1 134 ? 1.169 4.474 11.892 1.00 88.88 134 GLU A CA 1
ATOM 1032 C C . GLU A 1 134 ? 0.045 5.287 11.215 1.00 88.88 134 GLU A C 1
ATOM 1034 O O . GLU A 1 134 ? 0.302 6.320 10.603 1.00 88.88 134 GLU A O 1
ATOM 1039 N N . PHE A 1 135 ? -1.218 4.857 11.335 1.00 89.94 135 PHE A N 1
ATOM 1040 C CA . PHE A 1 135 ? -2.370 5.528 10.713 1.00 89.94 135 PHE A CA 1
ATOM 1041 C C . PHE A 1 135 ? -3.135 6.462 11.666 1.00 89.94 135 PHE A C 1
ATOM 1043 O O . PHE A 1 135 ? -4.064 7.166 11.243 1.00 89.94 135 PHE A O 1
ATOM 1050 N N . VAL A 1 136 ? -2.770 6.482 12.951 1.00 89.38 136 VAL A N 1
ATOM 1051 C CA . VAL A 1 136 ? -3.405 7.327 13.973 1.00 89.38 136 VAL A CA 1
ATOM 1052 C C . VAL A 1 136 ? -2.496 8.502 14.352 1.00 89.38 136 VAL A C 1
ATOM 1054 O O . VAL A 1 136 ? -1.277 8.364 14.338 1.00 89.38 136 VAL A O 1
ATOM 1057 N N . PRO A 1 137 ? -3.062 9.677 14.674 1.00 89.06 137 PRO A N 1
ATOM 1058 C CA . PRO A 1 137 ? -2.278 10.843 15.062 1.00 89.06 137 PRO A CA 1
ATOM 1059 C C . PRO A 1 137 ? -1.607 10.645 16.428 1.00 89.06 137 PRO A C 1
ATOM 1061 O O . PRO A 1 137 ? -2.210 10.129 17.376 1.00 89.06 137 PRO A O 1
ATOM 1064 N N . HIS A 1 138 ? -0.357 11.093 16.532 1.00 87.00 138 HIS A N 1
ATOM 1065 C CA . HIS A 1 138 ? 0.441 10.997 17.758 1.00 87.00 138 HIS A CA 1
ATOM 1066 C C . HIS A 1 138 ? 0.414 12.279 18.596 1.00 87.00 138 HIS A C 1
ATOM 1068 O O . HIS A 1 138 ? 0.692 12.228 19.791 1.00 87.00 138 HIS A O 1
ATOM 1074 N N . ASP A 1 139 ? 0.072 13.414 17.991 1.00 90.62 139 ASP A N 1
ATOM 1075 C CA . ASP A 1 139 ? -0.065 14.697 18.666 1.00 90.62 139 ASP A CA 1
ATOM 1076 C C . ASP A 1 139 ? -1.498 14.930 19.166 1.00 90.62 139 ASP A C 1
ATOM 1078 O O . ASP A 1 139 ? -2.478 14.440 18.599 1.00 90.62 139 ASP A O 1
ATOM 1082 N N . GLU A 1 140 ? -1.623 15.708 20.240 1.00 90.56 140 GLU A N 1
ATOM 1083 C CA . GLU A 1 140 ? -2.907 15.982 20.890 1.00 90.56 140 GLU A CA 1
ATOM 1084 C C . GLU A 1 140 ? -3.893 16.696 19.956 1.00 90.56 140 GLU A C 1
ATOM 1086 O O . GLU A 1 140 ? -5.076 16.355 19.928 1.00 90.56 140 GLU A O 1
ATOM 1091 N N . LYS A 1 141 ? -3.401 17.629 19.130 1.00 91.94 141 LYS A N 1
ATOM 1092 C CA . LYS A 1 141 ? -4.228 18.362 18.167 1.00 91.94 141 LYS A CA 1
ATOM 1093 C C . LYS A 1 141 ? -4.831 17.413 17.128 1.00 91.94 141 LYS A C 1
ATOM 1095 O O . LYS A 1 141 ? -6.044 17.417 16.935 1.00 91.94 141 LYS A O 1
ATOM 1100 N N . GLY A 1 142 ? -4.018 16.558 16.510 1.00 88.88 142 GLY A N 1
ATOM 1101 C CA . GLY A 1 142 ? -4.490 15.558 15.554 1.00 88.88 142 GLY A CA 1
ATOM 1102 C C . GLY A 1 142 ? -5.457 14.550 16.181 1.00 88.88 142 GLY A C 1
ATOM 1103 O O . GLY A 1 142 ? -6.431 14.143 15.544 1.00 88.88 142 GLY A O 1
ATOM 1104 N N . GLN A 1 143 ? -5.239 14.166 17.443 1.00 91.38 143 GLN A N 1
ATOM 1105 C CA . GLN A 1 143 ? -6.170 13.304 18.181 1.00 91.38 143 GLN A CA 1
ATOM 1106 C C . GLN A 1 143 ? -7.509 13.990 18.456 1.00 91.38 143 GLN A C 1
ATOM 1108 O O . GLN A 1 143 ? -8.547 13.335 18.360 1.00 91.38 143 GLN A O 1
ATOM 1113 N N . GLN A 1 144 ? -7.506 15.290 18.748 1.00 92.56 144 GLN A N 1
ATOM 1114 C CA . GLN A 1 144 ? -8.725 16.074 18.924 1.00 92.56 144 GLN A CA 1
ATOM 1115 C C . GLN A 1 144 ? -9.506 16.212 17.612 1.00 92.56 144 GLN A C 1
ATOM 1117 O O . GLN A 1 144 ? -10.700 15.923 17.587 1.00 92.56 144 GLN A O 1
ATOM 1122 N N . GLU A 1 145 ? -8.830 16.535 16.507 1.00 90.38 145 GLU A N 1
ATOM 1123 C CA . GLU A 1 145 ? -9.444 16.576 15.171 1.00 90.38 145 GLU A CA 1
ATOM 1124 C C . GLU A 1 145 ? -10.058 15.217 14.791 1.00 90.38 145 GLU A C 1
ATOM 1126 O O . GLU A 1 145 ? -11.158 15.142 14.240 1.00 90.38 145 GLU A O 1
ATOM 1131 N N . MET A 1 146 ? -9.373 14.118 15.122 1.00 88.25 146 MET A N 1
ATOM 1132 C CA . MET A 1 146 ? -9.888 12.766 14.911 1.00 88.25 146 MET A CA 1
ATOM 1133 C C . MET A 1 146 ? -11.097 12.460 15.805 1.00 88.25 146 MET A C 1
ATOM 1135 O O . MET A 1 146 ? -12.048 11.846 15.331 1.00 88.25 146 MET A O 1
ATOM 1139 N N . ALA A 1 147 ? -11.089 12.883 17.069 1.00 90.94 147 ALA A N 1
ATOM 1140 C CA . ALA A 1 147 ? -12.212 12.698 17.986 1.00 90.94 147 ALA A CA 1
ATOM 1141 C C . ALA A 1 147 ? -13.478 13.409 17.476 1.00 90.94 147 ALA A C 1
ATOM 1143 O O . ALA A 1 147 ? -14.547 12.798 17.409 1.00 90.94 147 ALA A O 1
ATOM 1144 N N . GLU A 1 148 ? -13.334 14.662 17.035 1.00 90.44 148 GLU A N 1
ATOM 1145 C CA . GLU A 1 148 ? -14.413 15.468 16.454 1.00 90.44 148 GLU A CA 1
ATOM 1146 C C . GLU A 1 148 ? -14.947 14.853 15.155 1.00 90.44 148 GLU A C 1
ATOM 1148 O O . GLU A 1 148 ? -16.156 14.673 15.010 1.00 90.44 148 GLU A O 1
ATOM 1153 N N . ALA A 1 149 ? -14.056 14.454 14.239 1.00 86.06 149 ALA A N 1
ATOM 1154 C CA . ALA A 1 149 ? -14.443 13.844 12.967 1.00 86.06 149 ALA A CA 1
ATOM 1155 C C . ALA A 1 149 ? -15.187 12.509 13.141 1.00 86.06 149 ALA A C 1
ATOM 1157 O O . ALA A 1 149 ? -16.024 12.156 12.311 1.00 86.06 149 ALA A O 1
ATOM 1158 N N . MET A 1 150 ? -14.868 11.761 14.199 1.00 84.00 150 MET A N 1
ATOM 1159 C CA . MET A 1 150 ? -15.426 10.433 14.467 1.00 84.00 150 MET A CA 1
ATOM 1160 C C . MET A 1 150 ? -16.610 10.464 15.447 1.00 84.00 150 MET A C 1
ATOM 1162 O O . MET A 1 150 ? -17.246 9.433 15.658 1.00 84.00 150 MET A O 1
ATOM 1166 N N . GLY A 1 151 ? -16.915 11.617 16.055 1.00 88.50 151 GLY A N 1
ATOM 1167 C CA . GLY A 1 151 ? -18.005 11.762 17.025 1.00 88.50 151 GLY A CA 1
ATOM 1168 C C . GLY A 1 151 ? -17.779 10.999 18.337 1.00 88.50 151 GLY A C 1
ATOM 1169 O O . GLY A 1 151 ? -18.739 10.538 18.953 1.00 88.50 151 GLY A O 1
ATOM 1170 N N . VAL A 1 152 ? -16.522 10.838 18.759 1.00 89.81 152 VAL A N 1
ATOM 1171 C CA . VAL A 1 152 ? -16.131 10.121 19.988 1.00 89.81 152 VAL A CA 1
ATOM 1172 C C . VAL A 1 152 ? -15.332 11.035 20.916 1.00 89.81 152 VAL A C 1
ATOM 1174 O O . VAL A 1 152 ? -14.861 12.092 20.510 1.00 89.81 152 VAL A O 1
ATOM 1177 N N . SER A 1 153 ? -15.175 10.658 22.186 1.00 93.62 153 SER A N 1
ATOM 1178 C CA . SER A 1 153 ? -14.409 11.480 23.129 1.00 93.62 153 SER A CA 1
ATOM 1179 C C . SER A 1 153 ? -12.903 11.429 22.841 1.00 93.62 153 SER A C 1
ATOM 1181 O O . SER A 1 153 ? -12.365 10.393 22.445 1.00 93.62 153 SER A O 1
ATOM 1183 N N . LEU A 1 154 ? -12.192 12.527 23.121 1.00 93.00 154 LEU A N 1
ATOM 1184 C CA . LEU A 1 154 ? -10.724 12.568 23.041 1.00 93.00 154 LEU A CA 1
ATOM 1185 C C . LEU A 1 154 ? -10.079 11.469 23.899 1.00 93.00 154 LEU A C 1
ATOM 1187 O O . LEU A 1 154 ? -9.150 10.797 23.458 1.00 93.00 154 LEU A O 1
ATOM 1191 N N . GLN A 1 155 ? -10.625 11.225 25.093 1.00 93.38 155 GLN A N 1
ATOM 1192 C CA . GLN A 1 155 ? -10.153 10.167 25.986 1.00 93.38 155 GLN A CA 1
ATOM 1193 C C . GLN A 1 155 ? -10.254 8.776 25.340 1.00 93.38 155 GLN A C 1
ATOM 1195 O O . GLN A 1 155 ? -9.361 7.949 25.517 1.00 93.38 155 GLN A O 1
ATOM 1200 N N . TYR A 1 156 ? -11.314 8.516 24.567 1.00 90.69 156 TYR A N 1
ATOM 1201 C CA . TYR A 1 156 ? -11.460 7.265 23.829 1.00 90.69 156 TYR A CA 1
ATOM 1202 C C . TYR A 1 156 ? -10.376 7.120 22.751 1.00 90.69 156 TYR A C 1
ATOM 1204 O O . TYR A 1 156 ? -9.738 6.071 22.668 1.00 90.69 156 TYR A O 1
ATOM 1212 N N . ILE A 1 157 ? -10.103 8.180 21.979 1.00 91.44 157 ILE A N 1
ATOM 1213 C CA . ILE A 1 157 ? -9.014 8.186 20.987 1.00 91.44 157 ILE A CA 1
ATOM 1214 C C . ILE A 1 157 ? -7.665 7.922 21.660 1.00 91.44 157 ILE A C 1
ATOM 1216 O O . ILE A 1 157 ? -6.945 7.021 21.237 1.00 91.44 157 ILE A O 1
ATOM 1220 N N . GLN A 1 158 ? -7.351 8.631 22.746 1.00 92.62 158 GLN A N 1
ATOM 1221 C CA . GLN A 1 158 ? -6.101 8.459 23.493 1.00 92.62 158 GLN A CA 1
ATOM 1222 C C . GLN A 1 158 ? -5.923 7.026 24.004 1.00 92.62 158 GLN A C 1
ATOM 1224 O O . GLN A 1 158 ? -4.848 6.445 23.865 1.00 92.62 158 GLN A O 1
ATOM 1229 N N . GLN A 1 159 ? -6.981 6.416 24.546 1.00 91.56 159 GLN A N 1
ATOM 1230 C CA . GLN A 1 159 ? -6.945 5.014 24.968 1.00 91.56 159 GLN A CA 1
ATOM 1231 C C . GLN A 1 159 ? -6.647 4.070 23.799 1.00 91.56 159 GLN A C 1
ATOM 1233 O O . GLN A 1 159 ? -5.845 3.150 23.949 1.00 91.56 159 GLN A O 1
ATOM 1238 N N . ARG A 1 160 ? -7.256 4.298 22.628 1.00 90.25 160 ARG A N 1
ATOM 1239 C CA . ARG A 1 160 ? -7.021 3.479 21.429 1.00 90.25 160 ARG A CA 1
ATOM 1240 C C . ARG A 1 160 ? -5.607 3.650 20.880 1.00 90.25 160 ARG A C 1
ATOM 1242 O O . ARG A 1 160 ? -4.968 2.647 20.584 1.00 90.25 160 ARG A O 1
ATOM 1249 N N . VAL A 1 161 ? -5.102 4.881 20.792 1.00 89.75 161 VAL A N 1
ATOM 1250 C CA . VAL A 1 161 ? -3.725 5.164 20.351 1.00 89.75 161 VAL A CA 1
ATOM 1251 C C . VAL A 1 161 ? -2.718 4.487 21.283 1.00 89.75 161 VAL A C 1
ATOM 1253 O O . VAL A 1 161 ? -1.841 3.766 20.814 1.00 89.75 161 VAL A O 1
ATOM 1256 N N . ASN A 1 162 ? -2.896 4.625 22.600 1.00 89.56 162 ASN A N 1
ATOM 1257 C CA . ASN A 1 162 ? -2.027 3.989 23.591 1.00 89.56 162 ASN A CA 1
ATOM 1258 C C . ASN A 1 162 ? -2.099 2.455 23.546 1.00 89.56 162 ASN A C 1
ATOM 1260 O O . ASN A 1 162 ? -1.088 1.794 23.758 1.00 89.56 162 ASN A O 1
ATOM 1264 N N . ALA A 1 163 ? -3.264 1.875 23.242 1.00 89.31 163 ALA A N 1
ATOM 1265 C CA . ALA A 1 163 ? -3.416 0.426 23.103 1.00 89.31 163 ALA A CA 1
ATOM 1266 C C . ALA A 1 163 ? -2.718 -0.142 21.853 1.00 89.31 163 ALA A C 1
ATOM 1268 O O . ALA A 1 163 ? -2.345 -1.312 21.843 1.00 89.31 163 ALA A O 1
ATOM 1269 N N . LEU A 1 164 ? -2.556 0.667 20.802 1.00 90.06 164 LEU A N 1
ATOM 1270 C CA . LEU A 1 164 ? -1.850 0.293 19.570 1.00 90.06 164 LEU A CA 1
ATOM 1271 C C . LEU A 1 164 ? -0.351 0.608 19.622 1.00 90.06 164 LEU A C 1
ATOM 1273 O O . LEU A 1 164 ? 0.388 0.202 18.723 1.00 90.06 164 LEU A O 1
ATOM 1277 N N . HIS A 1 165 ? 0.088 1.347 20.640 1.00 90.31 165 HIS A N 1
ATOM 1278 C CA . HIS A 1 165 ? 1.483 1.696 20.825 1.00 90.31 165 HIS A CA 1
ATOM 1279 C C . HIS A 1 165 ? 2.305 0.451 21.166 1.00 90.31 165 HIS A C 1
ATOM 1281 O O . HIS A 1 165 ? 2.025 -0.277 22.120 1.00 90.31 165 HIS A O 1
ATOM 1287 N N . GLU A 1 166 ? 3.387 0.253 20.423 1.00 89.50 166 GLU A N 1
ATOM 1288 C CA . GLU A 1 166 ? 4.311 -0.857 20.610 1.00 89.50 166 GLU A CA 1
ATOM 1289 C C . GLU A 1 166 ? 5.713 -0.322 20.875 1.00 89.50 166 GLU A C 1
ATOM 1291 O O . GLU A 1 166 ? 6.146 0.644 20.258 1.00 89.50 166 GLU A O 1
ATOM 1296 N N . GLN A 1 167 ? 6.455 -0.984 21.764 1.00 87.94 167 GLN A N 1
ATOM 1297 C CA . GLN A 1 167 ? 7.843 -0.607 22.058 1.00 87.94 167 GLN A CA 1
ATOM 1298 C C . GLN A 1 167 ? 8.759 -0.788 20.836 1.00 87.94 167 GLN A C 1
ATOM 1300 O O . GLN A 1 167 ? 9.673 0.000 20.627 1.00 87.94 167 GLN A O 1
ATOM 1305 N N . ASN A 1 168 ? 8.515 -1.827 20.026 1.00 91.69 168 ASN A N 1
ATOM 1306 C CA . ASN A 1 168 ? 9.294 -2.135 18.824 1.00 91.69 168 ASN A CA 1
ATOM 1307 C C . ASN A 1 168 ? 8.365 -2.406 17.624 1.00 91.69 168 ASN A C 1
ATOM 1309 O O . ASN A 1 168 ? 8.136 -3.574 17.291 1.00 91.69 168 ASN A O 1
ATOM 1313 N N . PRO A 1 169 ? 7.864 -1.355 16.944 1.00 90.44 169 PRO A N 1
ATOM 1314 C CA . PRO A 1 169 ? 6.948 -1.468 15.800 1.00 90.44 169 PRO A CA 1
ATOM 1315 C C . PRO A 1 169 ? 7.419 -2.414 14.685 1.00 90.44 169 PRO A C 1
ATOM 1317 O O . PRO A 1 169 ? 6.627 -3.123 14.065 1.00 90.44 169 PRO A O 1
ATOM 1320 N N . MET A 1 170 ? 8.734 -2.478 14.446 1.00 90.81 170 MET A N 1
ATOM 1321 C CA . MET A 1 170 ? 9.335 -3.357 13.433 1.00 90.81 170 MET A CA 1
ATOM 1322 C C . MET A 1 170 ? 9.083 -4.849 13.697 1.00 90.81 170 MET A C 1
ATOM 1324 O O . MET A 1 170 ? 9.040 -5.637 12.755 1.00 90.81 170 MET A O 1
ATOM 1328 N N . LEU A 1 171 ? 8.904 -5.245 14.961 1.00 94.00 171 LEU A N 1
ATOM 1329 C CA . LEU A 1 171 ? 8.697 -6.636 15.377 1.00 94.00 171 LEU A CA 1
ATOM 1330 C C . LEU A 1 171 ? 7.297 -6.887 15.952 1.00 94.00 171 LEU A C 1
ATOM 1332 O O . LEU A 1 171 ? 7.049 -7.976 16.475 1.00 94.00 171 LEU A O 1
ATOM 1336 N N . GLY A 1 172 ? 6.399 -5.909 15.854 1.00 94.19 172 GLY A N 1
ATOM 1337 C CA . GLY A 1 172 ? 5.092 -5.921 16.496 1.00 94.19 172 GLY A CA 1
ATOM 1338 C C . GLY A 1 172 ? 3.960 -6.526 15.664 1.00 94.19 172 GLY A C 1
ATOM 1339 O O . GLY A 1 172 ? 4.139 -7.479 14.890 1.00 94.19 172 GLY A O 1
ATOM 1340 N N . HIS A 1 173 ? 2.758 -6.002 15.864 1.00 95.44 173 HIS A N 1
ATOM 1341 C CA . HIS A 1 173 ? 1.513 -6.495 15.302 1.00 95.44 173 HIS A CA 1
ATOM 1342 C C . HIS A 1 173 ? 1.233 -5.884 13.926 1.00 95.44 173 HIS A C 1
ATOM 1344 O O . HIS A 1 173 ? 0.512 -4.898 13.768 1.00 95.44 173 HIS A O 1
ATOM 1350 N N . ARG A 1 174 ? 1.855 -6.490 12.914 1.00 96.00 174 ARG A N 1
ATOM 1351 C CA . ARG A 1 174 ? 1.932 -5.963 11.552 1.00 96.00 174 ARG A CA 1
ATOM 1352 C C . ARG A 1 174 ? 1.888 -7.090 10.508 1.00 96.00 174 ARG A C 1
ATOM 1354 O O . ARG A 1 174 ? 1.959 -8.271 10.871 1.00 96.00 174 ARG A O 1
ATOM 1361 N N . GLY A 1 175 ? 1.791 -6.748 9.226 1.00 96.06 175 GLY A N 1
ATOM 1362 C CA . GLY A 1 175 ? 1.846 -7.709 8.117 1.00 96.06 175 GLY A CA 1
ATOM 1363 C C . GLY A 1 175 ? 0.866 -8.877 8.256 1.00 96.06 175 GLY A C 1
ATOM 1364 O O . GLY A 1 175 ? -0.304 -8.710 8.600 1.00 96.06 175 GLY A O 1
ATOM 1365 N N . SER A 1 176 ? 1.351 -10.101 8.034 1.00 96.62 176 SER A N 1
ATOM 1366 C CA . SER A 1 176 ? 0.516 -11.310 8.093 1.00 96.62 176 SER A CA 1
ATOM 1367 C C . SER A 1 176 ? -0.134 -11.554 9.458 1.00 96.62 176 SER A C 1
ATOM 1369 O O . SER A 1 176 ? -1.209 -12.145 9.519 1.00 96.62 176 SER A O 1
ATOM 1371 N N . ARG A 1 177 ? 0.470 -11.078 10.555 1.00 97.62 177 ARG A N 1
ATOM 1372 C CA . ARG A 1 177 ? -0.111 -11.192 11.905 1.00 97.62 177 ARG A CA 1
ATOM 1373 C C . ARG A 1 177 ? -1.400 -10.384 11.989 1.00 97.62 177 ARG A C 1
ATOM 1375 O O . ARG A 1 177 ? -2.418 -10.911 12.423 1.00 97.62 177 ARG A O 1
ATOM 1382 N N . LEU A 1 178 ? -1.354 -9.160 11.465 1.00 95.88 178 LEU A N 1
ATOM 1383 C CA . LEU A 1 178 ? -2.502 -8.266 11.394 1.00 95.88 178 LEU A CA 1
ATOM 1384 C C . LEU A 1 178 ? -3.612 -8.852 10.508 1.00 95.88 178 LEU A C 1
ATOM 1386 O O . LEU A 1 178 ? -4.780 -8.842 10.888 1.00 95.88 178 LEU A O 1
ATOM 1390 N N . GLY A 1 179 ? -3.239 -9.430 9.362 1.00 95.81 179 GLY A N 1
ATOM 1391 C CA . GLY A 1 179 ? -4.172 -10.123 8.471 1.00 95.81 179 GLY A CA 1
ATOM 1392 C C . GLY A 1 179 ? -4.808 -11.382 9.074 1.00 95.81 179 GLY A C 1
ATOM 1393 O O . GLY A 1 179 ? -5.888 -11.768 8.644 1.00 95.81 179 GLY A O 1
ATOM 1394 N N . ASN A 1 180 ? -4.180 -12.009 10.073 1.00 96.44 180 ASN A N 1
ATOM 1395 C CA . ASN A 1 180 ? -4.751 -13.153 10.787 1.00 96.44 180 ASN A CA 1
ATOM 1396 C C . ASN A 1 180 ? -5.725 -12.722 11.892 1.00 96.44 180 ASN A C 1
ATOM 1398 O O . ASN A 1 180 ? -6.742 -13.380 12.093 1.00 96.44 180 ASN A O 1
ATOM 1402 N N . THR A 1 181 ? -5.434 -11.636 12.617 1.00 95.81 181 THR A N 1
ATOM 1403 C CA . THR A 1 181 ? -6.335 -11.121 13.664 1.00 95.81 181 THR A CA 1
ATOM 1404 C C . THR A 1 181 ? -7.526 -10.356 13.096 1.00 95.81 181 THR A C 1
ATOM 1406 O O . THR A 1 181 ? -8.598 -10.374 13.693 1.00 95.81 181 THR A O 1
ATOM 1409 N N . TYR A 1 182 ? -7.333 -9.682 11.959 1.00 95.62 182 TYR A N 1
ATOM 1410 C CA . TYR A 1 182 ? -8.354 -8.910 11.249 1.00 95.62 182 TYR A CA 1
ATOM 1411 C C . TYR A 1 182 ? -8.461 -9.396 9.792 1.00 95.62 182 TYR A C 1
ATOM 1413 O O . TYR A 1 182 ? -8.067 -8.679 8.862 1.00 95.62 182 TYR A O 1
ATOM 1421 N N . PRO A 1 183 ? -8.958 -10.627 9.566 1.00 97.06 183 PRO A N 1
ATOM 1422 C CA . PRO A 1 183 ? -9.045 -11.234 8.234 1.00 97.06 183 PRO A CA 1
ATOM 1423 C C . PRO A 1 183 ? -9.863 -10.413 7.232 1.00 97.06 183 PRO A C 1
ATOM 1425 O O . PRO A 1 183 ? -9.610 -10.476 6.029 1.00 97.06 183 PRO A O 1
ATOM 1428 N N . GLU A 1 184 ? -10.802 -9.598 7.708 1.00 96.44 184 GLU A N 1
ATOM 1429 C CA . GLU A 1 184 ? -11.585 -8.663 6.906 1.00 96.44 184 GLU A CA 1
ATOM 1430 C C . GLU A 1 184 ? -10.719 -7.659 6.124 1.00 96.44 184 GLU A C 1
ATOM 1432 O O . GLU A 1 184 ? -11.095 -7.288 5.010 1.00 96.44 184 GLU A O 1
ATOM 1437 N N . ILE A 1 185 ? -9.539 -7.275 6.635 1.00 95.81 185 ILE A N 1
ATOM 1438 C CA . ILE A 1 185 ? -8.595 -6.394 5.925 1.00 95.81 185 ILE A CA 1
ATOM 1439 C C . ILE A 1 185 ? -8.067 -7.110 4.679 1.00 95.81 185 ILE A C 1
ATOM 1441 O O . ILE A 1 185 ? -8.213 -6.615 3.561 1.00 95.81 185 ILE A O 1
ATOM 1445 N N . THR A 1 186 ? -7.513 -8.311 4.865 1.00 97.12 186 THR A N 1
ATOM 1446 C CA . THR A 1 186 ? -6.996 -9.153 3.777 1.00 97.12 186 THR A CA 1
ATOM 1447 C C . THR A 1 186 ? -8.091 -9.489 2.767 1.00 97.12 186 THR A C 1
ATOM 1449 O O . THR A 1 186 ? -7.855 -9.443 1.558 1.00 97.12 186 THR A O 1
ATOM 1452 N N . ALA A 1 187 ? -9.305 -9.785 3.239 1.00 97.44 187 ALA A N 1
ATOM 1453 C CA . ALA A 1 187 ? -10.449 -10.073 2.381 1.00 97.44 187 ALA A CA 1
ATOM 1454 C C . ALA A 1 187 ? -10.843 -8.859 1.524 1.00 97.44 187 ALA A C 1
ATOM 1456 O O . ALA A 1 187 ? -11.071 -9.011 0.322 1.00 97.44 187 ALA A O 1
ATOM 1457 N N . MET A 1 188 ? -10.875 -7.654 2.107 1.00 96.94 188 MET A N 1
ATOM 1458 C CA . MET A 1 188 ? -11.153 -6.422 1.365 1.00 96.94 188 MET A CA 1
ATOM 1459 C C . MET A 1 188 ? -10.081 -6.160 0.305 1.00 96.94 188 MET A C 1
ATOM 1461 O O . MET A 1 188 ? -10.433 -5.960 -0.855 1.00 96.94 188 MET A O 1
ATOM 1465 N N . GLN A 1 189 ? -8.793 -6.249 0.662 1.00 97.00 189 GLN A N 1
ATOM 1466 C CA . GLN A 1 189 ? -7.700 -6.032 -0.293 1.00 97.00 189 GLN A CA 1
ATOM 1467 C C . GLN A 1 189 ? -7.722 -7.058 -1.427 1.00 97.00 189 GLN A C 1
ATOM 1469 O O . GLN A 1 189 ? -7.576 -6.703 -2.592 1.00 97.00 189 GLN A O 1
ATOM 1474 N N . THR A 1 190 ? -7.986 -8.326 -1.110 1.00 97.88 190 THR A N 1
ATOM 1475 C CA . THR A 1 190 ? -8.128 -9.389 -2.116 1.00 97.88 190 THR A CA 1
ATOM 1476 C C . THR A 1 190 ? -9.298 -9.104 -3.057 1.00 97.88 190 THR A C 1
ATOM 1478 O O . THR A 1 190 ? -9.168 -9.250 -4.271 1.00 97.88 190 THR A O 1
ATOM 1481 N N . ARG A 1 191 ? -10.435 -8.639 -2.526 1.00 97.81 191 ARG A N 1
ATOM 1482 C CA . ARG A 1 191 ? -11.582 -8.222 -3.343 1.00 97.81 191 ARG A CA 1
ATOM 1483 C C . ARG A 1 191 ? -11.255 -7.013 -4.219 1.00 97.81 191 ARG A C 1
ATOM 1485 O O . ARG A 1 191 ? -11.760 -6.934 -5.336 1.00 97.81 191 ARG A O 1
ATOM 1492 N N . ALA A 1 192 ? -10.436 -6.086 -3.730 1.00 97.25 192 ALA A N 1
ATOM 1493 C CA . ALA A 1 192 ? -10.017 -4.931 -4.507 1.00 97.25 192 ALA A CA 1
ATOM 1494 C C . ALA A 1 192 ? -9.103 -5.345 -5.669 1.00 97.25 192 ALA A C 1
ATOM 1496 O O . ALA A 1 192 ? -9.346 -4.941 -6.797 1.00 97.25 192 ALA A O 1
ATOM 1497 N N . ILE A 1 193 ? -8.127 -6.218 -5.398 1.00 97.62 193 ILE A N 1
ATOM 1498 C CA . ILE A 1 193 ? -7.201 -6.800 -6.382 1.00 97.62 193 ILE A CA 1
ATOM 1499 C C . ILE A 1 193 ? -7.966 -7.553 -7.478 1.00 97.62 193 ILE A C 1
ATOM 1501 O O . ILE A 1 193 ? -7.763 -7.301 -8.659 1.00 97.62 193 ILE A O 1
ATOM 1505 N N . LEU A 1 194 ? -8.861 -8.472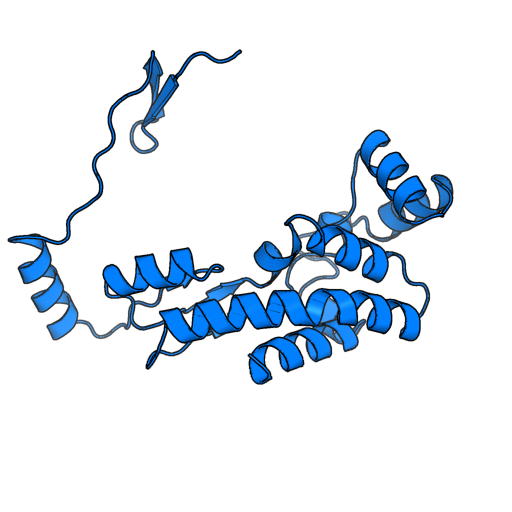 -7.100 1.00 97.56 194 LEU A N 1
ATOM 1506 C CA . LEU A 1 194 ? -9.588 -9.315 -8.059 1.00 97.56 194 LEU A CA 1
ATOM 1507 C C . LEU A 1 194 ? -10.730 -8.584 -8.778 1.00 97.56 194 LEU A C 1
ATOM 1509 O O . LEU A 1 194 ? -11.199 -9.055 -9.810 1.00 97.56 194 LEU A O 1
ATOM 1513 N N . GLY A 1 195 ? -11.228 -7.491 -8.199 1.00 93.94 195 GLY A N 1
ATOM 1514 C CA . GLY A 1 195 ? -12.346 -6.719 -8.741 1.00 93.94 195 GLY A CA 1
ATOM 1515 C C . GLY A 1 195 ? -11.946 -5.485 -9.552 1.00 93.94 195 GLY A C 1
ATOM 1516 O O . GLY A 1 195 ? -12.847 -4.747 -9.952 1.00 93.94 195 GLY A O 1
ATOM 1517 N N . ALA A 1 196 ? -10.646 -5.227 -9.722 1.00 91.12 196 ALA A N 1
ATOM 1518 C CA . ALA A 1 196 ? -10.104 -4.082 -10.457 1.00 91.12 196 ALA A CA 1
ATOM 1519 C C . ALA A 1 196 ? -10.081 -4.288 -11.981 1.00 91.12 196 ALA A C 1
ATOM 1521 O O . ALA A 1 196 ? -9.925 -5.444 -12.431 1.00 91.12 196 ALA A O 1
#